Protein AF-A0A2V9DJB1-F1 (afdb_monomer)

Foldseek 3Di:
DDDDDDDDDDDDDDDDDDDDDDDDDDDDPPPPCDPVNVVVVVVVVVVPDDPPDDDDDPVNPPPPPDDDPDDPPDDDDDDDDDDDDDDDDDDDDPPDPVVVVVLVVLVVVLVVLVVVLVVLVVVLVVLVVVLVVLVVVLVVLVCVLVVDPCSVVCPVSVVVNVVSVVVNVVSVVVSVVSVVVSVVSVVVSVVSCCVSCVVVDDDCDLVNVLVVLLVVLVVLVVVLVVLVVVLVVLVVVCVVVVNPPDDPDDDDDVSVVSNVVSVVSNVVSVVVNVVSLVVCVVVVHDSVSND

Nearest PDB structures (foldseek):
  8sbj-assembly1_B  TM=3.762E-01  e=6.292E+00  Homo sapiens

Structure (mmCIF, N/CA/C/O backbone):
data_AF-A0A2V9DJB1-F1
#
_entry.id   AF-A0A2V9DJB1-F1
#
loop_
_atom_site.group_PDB
_atom_site.id
_atom_site.type_symbol
_atom_site.label_atom_id
_atom_site.label_alt_id
_atom_site.label_comp_id
_atom_site.label_asym_id
_atom_site.label_entity_id
_atom_site.label_seq_id
_atom_site.pdbx_PDB_ins_code
_atom_site.Cartn_x
_atom_site.Cartn_y
_atom_site.Cartn_z
_atom_site.occupancy
_atom_site.B_iso_or_equiv
_atom_site.auth_seq_id
_atom_site.auth_comp_id
_atom_site.auth_asym_id
_atom_site.auth_atom_id
_atom_site.pdbx_PDB_model_num
ATOM 1 N N . MET A 1 1 ? 5.555 -16.931 -72.639 1.00 34.75 1 MET A N 1
ATOM 2 C CA . MET A 1 1 ? 6.777 -16.626 -73.412 1.00 34.75 1 MET A CA 1
ATOM 3 C C . MET A 1 1 ? 6.913 -15.112 -73.521 1.00 34.75 1 MET A C 1
ATOM 5 O O . MET A 1 1 ? 5.973 -14.470 -73.953 1.00 34.75 1 MET A O 1
ATOM 9 N N . LYS A 1 2 ? 8.045 -14.599 -73.022 1.00 37.50 2 LYS A N 1
ATOM 10 C CA . LYS A 1 2 ? 8.705 -13.291 -73.211 1.00 37.50 2 LYS A CA 1
ATOM 11 C C . LYS A 1 2 ? 7.910 -12.132 -73.844 1.00 37.50 2 LYS A C 1
ATOM 13 O O . LYS A 1 2 ? 7.668 -12.132 -75.045 1.00 37.50 2 LYS A O 1
ATOM 18 N N . THR A 1 3 ? 7.751 -11.050 -73.083 1.00 42.75 3 THR A N 1
ATOM 19 C CA . THR A 1 3 ? 7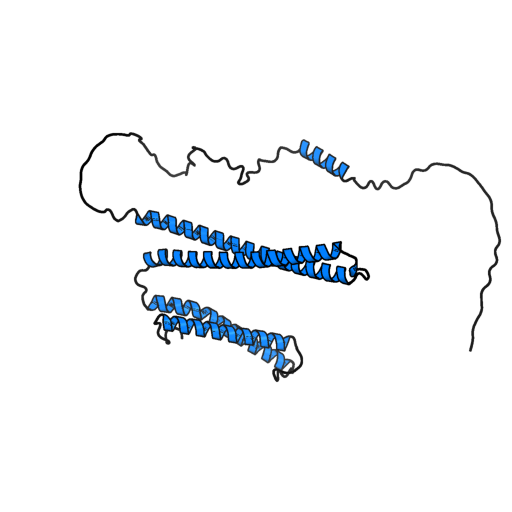.659 -9.685 -73.627 1.00 42.75 3 THR A CA 1
ATOM 20 C C . THR A 1 3 ? 8.662 -8.787 -72.911 1.00 42.75 3 THR A C 1
ATOM 22 O O . THR A 1 3 ? 8.513 -8.487 -71.732 1.00 42.75 3 THR A O 1
ATOM 25 N N . VAL A 1 4 ? 9.693 -8.380 -73.649 1.00 47.22 4 VAL A N 1
ATOM 26 C CA . VAL A 1 4 ? 10.612 -7.284 -73.325 1.00 47.22 4 VAL A CA 1
ATOM 27 C C . VAL A 1 4 ? 10.441 -6.261 -74.437 1.00 47.22 4 VAL A C 1
ATOM 29 O O . VAL A 1 4 ? 10.604 -6.633 -75.599 1.00 47.22 4 VAL A O 1
ATOM 32 N N . ARG A 1 5 ? 10.165 -4.995 -74.108 1.00 52.25 5 ARG A N 1
ATOM 33 C CA . ARG A 1 5 ? 10.516 -3.855 -74.967 1.00 52.25 5 ARG A CA 1
ATOM 34 C C . ARG A 1 5 ? 10.965 -2.671 -74.110 1.00 52.25 5 ARG A C 1
ATOM 36 O O . ARG A 1 5 ? 10.196 -2.132 -73.323 1.00 52.25 5 ARG A O 1
ATOM 43 N N . LEU A 1 6 ? 12.249 -2.356 -74.285 1.00 47.94 6 LEU A N 1
ATOM 44 C CA . LEU A 1 6 ? 12.969 -1.148 -73.887 1.00 47.94 6 LEU A CA 1
ATOM 45 C C . LEU A 1 6 ? 12.328 0.114 -74.489 1.00 47.94 6 LEU A C 1
ATOM 47 O O . LEU A 1 6 ? 11.795 0.066 -75.597 1.00 47.94 6 LEU A O 1
ATOM 51 N N . GLY A 1 7 ? 12.470 1.240 -73.788 1.00 42.72 7 GLY A N 1
ATOM 52 C CA . GLY A 1 7 ? 12.164 2.580 -74.295 1.00 42.72 7 GLY A CA 1
ATOM 53 C C . GLY A 1 7 ? 13.317 3.244 -75.059 1.00 42.72 7 GLY A C 1
ATOM 54 O O . GLY A 1 7 ? 14.444 2.752 -75.039 1.00 42.72 7 GLY A O 1
ATOM 55 N N . LEU A 1 8 ? 13.023 4.391 -75.688 1.00 42.84 8 LEU A N 1
ATOM 56 C CA . LEU A 1 8 ? 13.982 5.463 -75.989 1.00 42.84 8 LEU A CA 1
ATOM 57 C C . LEU A 1 8 ? 13.263 6.784 -76.342 1.00 42.84 8 LEU A C 1
ATOM 59 O O . LEU A 1 8 ? 12.146 6.790 -76.850 1.00 42.84 8 LEU A O 1
ATOM 63 N N . ILE A 1 9 ? 13.947 7.875 -76.001 1.00 46.41 9 ILE A N 1
ATOM 64 C CA . ILE A 1 9 ? 13.588 9.299 -75.884 1.00 46.41 9 ILE A CA 1
ATOM 65 C C . ILE A 1 9 ? 13.901 10.095 -77.175 1.00 46.41 9 ILE A C 1
ATOM 67 O O . ILE A 1 9 ? 14.896 9.796 -77.828 1.00 46.41 9 ILE A O 1
ATOM 71 N N . ALA A 1 10 ? 13.142 11.168 -77.462 1.00 44.06 10 ALA A N 1
ATOM 72 C CA . ALA A 1 10 ? 13.540 12.385 -78.220 1.00 44.06 10 ALA A CA 1
ATOM 73 C C . ALA A 1 10 ? 12.482 13.486 -77.929 1.00 44.06 10 ALA A C 1
ATOM 75 O O . ALA A 1 10 ? 11.300 13.203 -78.085 1.00 44.06 10 ALA A O 1
ATOM 76 N N . LEU A 1 11 ? 12.709 14.657 -77.307 1.00 46.69 11 LEU A N 1
ATOM 77 C CA . LEU A 1 11 ? 13.627 15.811 -77.461 1.00 46.69 11 LEU A CA 1
ATOM 78 C C . LEU A 1 11 ? 13.375 16.714 -78.695 1.00 46.69 11 LEU A C 1
ATOM 80 O O . LEU A 1 11 ? 13.868 16.414 -79.775 1.00 46.69 11 LEU A O 1
ATOM 84 N N . ALA A 1 12 ? 12.702 17.859 -78.481 1.00 40.19 12 ALA A N 1
ATOM 85 C CA . ALA A 1 12 ? 12.888 19.165 -79.158 1.00 40.19 12 ALA A CA 1
ATOM 86 C C . ALA A 1 12 ? 12.050 20.237 -78.403 1.00 40.19 12 ALA A C 1
ATOM 88 O O . ALA A 1 12 ? 10.844 20.070 -78.269 1.00 40.19 12 ALA A O 1
ATOM 89 N N . CYS A 1 13 ? 12.631 21.175 -77.640 1.00 34.72 13 CYS A N 1
ATOM 90 C CA . CYS A 1 13 ? 13.233 22.474 -78.016 1.00 34.72 13 CYS A CA 1
ATOM 91 C C . CYS A 1 13 ? 12.255 23.533 -78.570 1.00 34.72 13 CYS A C 1
ATOM 93 O O . CYS A 1 13 ? 11.775 23.414 -79.691 1.00 34.72 13 CYS A O 1
ATOM 95 N N . GLY A 1 14 ? 12.067 24.621 -77.807 1.00 34.44 14 GLY A N 1
ATOM 96 C CA . GLY A 1 14 ? 11.392 25.860 -78.217 1.00 34.44 14 GLY A CA 1
ATOM 97 C C . GLY A 1 14 ? 11.441 26.929 -77.115 1.00 34.44 14 GLY A C 1
ATOM 98 O O . GLY A 1 14 ? 10.551 26.987 -76.277 1.00 34.44 14 GLY A O 1
ATOM 99 N N . LEU A 1 15 ? 12.522 27.714 -77.084 1.00 42.47 15 LEU A N 1
ATOM 100 C CA . LEU A 1 15 ? 12.917 28.691 -76.056 1.00 42.47 15 LEU A CA 1
ATOM 101 C C . LEU A 1 15 ? 12.549 30.144 -76.471 1.00 42.47 15 LEU A C 1
ATOM 103 O O . LEU A 1 15 ? 12.536 30.418 -77.667 1.00 42.47 15 LEU A O 1
ATOM 107 N N . THR A 1 16 ? 12.428 31.062 -75.489 1.00 41.53 16 THR A N 1
ATOM 108 C CA . THR A 1 16 ? 12.578 32.555 -75.507 1.00 41.53 16 THR A CA 1
ATOM 109 C C . THR A 1 16 ? 11.307 33.428 -75.408 1.00 41.53 16 THR A C 1
ATOM 111 O O . THR A 1 16 ? 10.310 33.127 -76.044 1.00 41.53 16 THR A O 1
ATOM 114 N N . ALA A 1 17 ? 11.257 34.564 -74.689 1.00 45.69 17 ALA A N 1
ATOM 115 C CA . ALA A 1 17 ? 12.102 35.161 -73.642 1.00 45.69 17 ALA A CA 1
ATOM 116 C C . ALA A 1 17 ? 11.448 36.474 -73.110 1.00 45.69 17 ALA A C 1
ATOM 118 O O . ALA A 1 17 ? 10.877 37.224 -73.891 1.00 45.69 17 ALA A O 1
ATOM 119 N N . ILE A 1 18 ? 11.646 36.746 -71.807 1.00 44.34 18 ILE A N 1
ATOM 120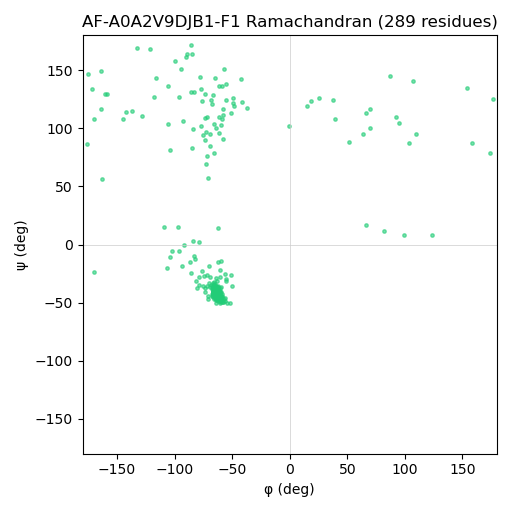 C CA . ILE A 1 18 ? 11.823 38.055 -71.120 1.00 44.34 18 ILE A CA 1
ATOM 121 C C . ILE A 1 18 ? 10.635 39.043 -71.002 1.00 44.34 18 ILE A C 1
ATOM 123 O O . ILE A 1 18 ? 10.227 39.664 -71.972 1.00 44.34 18 ILE A O 1
ATOM 127 N N . CYS A 1 19 ? 10.225 39.305 -69.750 1.00 38.53 19 CYS A N 1
ATOM 128 C CA . CYS A 1 19 ? 10.273 40.633 -69.106 1.00 38.53 19 CYS A CA 1
ATOM 129 C C . CYS A 1 19 ? 10.246 40.467 -67.573 1.00 38.53 19 CYS A C 1
ATOM 131 O O . CYS A 1 19 ? 9.434 39.721 -67.030 1.00 38.53 19 CYS A O 1
ATOM 133 N N . ALA A 1 20 ? 11.196 41.123 -66.910 1.00 38.69 20 ALA A N 1
ATOM 134 C CA . ALA A 1 20 ? 11.443 41.099 -65.476 1.00 38.69 20 ALA A CA 1
ATOM 135 C C . ALA A 1 20 ? 10.567 42.105 -64.706 1.00 38.69 20 ALA A C 1
ATOM 137 O O . ALA A 1 20 ? 10.034 43.050 -65.280 1.00 38.69 20 ALA A O 1
ATOM 138 N N . ASP A 1 21 ? 10.517 41.889 -63.391 1.00 38.22 21 ASP A N 1
ATOM 139 C CA . ASP A 1 21 ? 10.202 42.852 -62.333 1.00 38.22 21 ASP A CA 1
ATOM 140 C C . ASP A 1 21 ? 8.806 43.488 -62.299 1.00 38.22 21 ASP A C 1
ATOM 142 O O . ASP A 1 21 ? 8.555 44.578 -62.799 1.00 38.22 21 ASP A O 1
ATOM 146 N N . THR A 1 22 ? 7.928 42.878 -61.500 1.00 43.50 22 THR A N 1
ATOM 147 C CA . THR A 1 22 ? 7.134 43.633 -60.519 1.00 43.50 22 THR A CA 1
ATOM 148 C C . THR A 1 22 ? 6.925 42.799 -59.254 1.00 43.50 22 THR A C 1
ATOM 150 O O . THR A 1 22 ? 6.179 41.829 -59.219 1.00 43.50 22 THR A O 1
ATOM 153 N N . ALA A 1 23 ? 7.621 43.220 -58.199 1.00 37.09 23 ALA A N 1
ATOM 154 C CA . ALA A 1 23 ? 7.104 43.321 -56.838 1.00 37.09 23 ALA A CA 1
ATOM 155 C C . ALA A 1 23 ? 6.400 42.086 -56.233 1.00 37.09 23 ALA A C 1
ATOM 157 O O . ALA A 1 23 ? 5.180 41.978 -56.154 1.00 37.09 23 ALA A O 1
ATOM 158 N N . ARG A 1 24 ? 7.223 41.231 -55.619 1.00 42.91 24 ARG A N 1
ATOM 159 C CA . ARG A 1 24 ? 7.179 40.944 -54.172 1.00 42.91 24 ARG A CA 1
ATOM 160 C C . ARG A 1 24 ? 6.099 41.736 -53.405 1.00 42.91 24 ARG A C 1
ATOM 162 O O . ARG A 1 24 ? 6.345 42.887 -53.068 1.00 42.91 24 ARG A O 1
ATOM 169 N N . ALA A 1 25 ? 4.969 41.106 -53.076 1.00 39.06 25 ALA A N 1
ATOM 170 C CA . ALA A 1 25 ? 4.169 41.355 -51.862 1.00 39.06 25 ALA A CA 1
ATOM 171 C C . ALA A 1 25 ? 2.864 40.542 -51.899 1.00 39.06 25 ALA A C 1
ATOM 173 O O . ALA A 1 25 ? 1.799 41.072 -52.193 1.00 39.06 25 ALA A O 1
ATOM 174 N N . LYS A 1 26 ? 2.940 39.247 -51.592 1.00 35.06 26 LYS A N 1
ATOM 175 C CA . LYS A 1 26 ? 1.813 38.471 -51.042 1.00 35.06 26 LYS A CA 1
ATOM 176 C C . LYS A 1 26 ? 2.361 37.182 -50.433 1.00 35.06 26 LYS A C 1
ATOM 178 O O . LYS A 1 26 ? 2.025 36.078 -50.831 1.00 35.06 26 LYS A O 1
ATOM 183 N N . GLN A 1 27 ? 3.294 37.368 -49.503 1.00 39.03 27 GLN A N 1
ATOM 184 C CA . GLN A 1 27 ? 3.647 36.333 -48.547 1.00 39.03 27 GLN A CA 1
ATOM 185 C C . GLN A 1 27 ? 2.660 36.462 -47.390 1.00 39.03 27 GLN A C 1
ATOM 187 O O . GLN A 1 27 ? 2.362 37.569 -46.934 1.00 39.03 27 GLN A O 1
ATOM 192 N N . GLU A 1 28 ? 2.089 35.327 -47.027 1.00 41.97 28 GLU A N 1
ATOM 193 C CA . GLU A 1 28 ? 0.989 35.155 -46.098 1.00 41.97 28 GLU A CA 1
ATOM 194 C C . GLU A 1 28 ? 1.215 35.908 -44.782 1.00 41.97 28 GLU A C 1
ATOM 196 O O . GLU A 1 28 ? 2.174 35.677 -44.049 1.00 41.97 28 GLU A O 1
ATOM 201 N N . GLN A 1 29 ? 0.280 36.802 -44.456 1.00 40.03 29 GLN A N 1
ATOM 202 C CA . GLN A 1 29 ? 0.052 37.255 -43.090 1.00 40.03 29 GLN A CA 1
ATOM 203 C C . GLN A 1 29 ? -0.598 36.110 -42.301 1.00 40.03 29 GLN A C 1
ATOM 205 O O . GLN A 1 29 ? -1.791 36.126 -42.018 1.00 40.03 29 GLN A O 1
ATOM 210 N N . GLN A 1 30 ? 0.195 35.112 -41.928 1.00 42.91 30 GLN A N 1
ATOM 211 C CA . GLN A 1 30 ? -0.020 34.385 -40.683 1.00 42.91 30 GLN A CA 1
ATOM 212 C C . GLN A 1 30 ? 1.038 34.896 -39.714 1.00 42.91 30 GLN A C 1
ATOM 214 O O . GLN A 1 30 ? 2.115 34.335 -39.554 1.00 42.91 30 GLN A O 1
ATOM 219 N N . GLN A 1 31 ? 0.731 36.049 -39.114 1.00 47.28 31 GLN A N 1
ATOM 220 C CA . GLN A 1 31 ? 1.387 36.475 -37.887 1.00 47.28 31 GLN A CA 1
ATOM 221 C C . GLN A 1 31 ? 1.075 35.417 -36.831 1.00 47.28 31 GLN A C 1
ATOM 223 O O . GLN A 1 31 ? 0.020 35.450 -36.195 1.00 47.28 31 GLN A O 1
ATOM 228 N N . GLU A 1 32 ? 1.993 34.470 -36.658 1.00 50.84 32 GLU A N 1
ATOM 229 C CA . GLU A 1 32 ? 2.136 33.764 -35.397 1.00 50.84 32 GLU A CA 1
ATOM 230 C C . GLU A 1 32 ? 2.224 34.833 -34.313 1.00 50.84 32 GLU A C 1
ATOM 232 O O . GLU A 1 32 ? 3.127 35.674 -34.301 1.00 50.84 32 GLU A O 1
ATOM 237 N N . VAL A 1 33 ? 1.206 34.878 -33.460 1.00 58.97 33 VAL A N 1
ATOM 238 C CA . VAL A 1 33 ? 1.143 35.829 -32.360 1.00 58.97 33 VAL A CA 1
ATOM 239 C C . VAL A 1 33 ? 2.309 35.486 -31.440 1.00 58.97 33 VAL A C 1
ATOM 241 O O . VAL A 1 33 ? 2.258 34.507 -30.699 1.00 58.97 33 VAL A O 1
ATOM 244 N N . SER A 1 34 ? 3.390 36.258 -31.550 1.00 73.44 34 SER A N 1
ATOM 245 C CA . SER A 1 34 ? 4.617 36.020 -30.803 1.00 73.44 34 SER A CA 1
ATOM 246 C C . SER A 1 34 ? 4.301 35.968 -29.313 1.00 73.44 34 SER A C 1
ATOM 248 O O . SER A 1 34 ? 3.533 36.781 -28.792 1.00 73.44 34 SER A O 1
ATOM 250 N N . VAL A 1 35 ? 4.915 35.025 -28.599 1.00 73.69 35 VAL A N 1
ATOM 251 C CA . VAL A 1 35 ? 4.759 34.875 -27.143 1.00 73.69 35 VAL A CA 1
ATOM 252 C C . VAL A 1 35 ? 5.099 36.189 -26.425 1.00 73.69 35 VAL A C 1
ATOM 254 O O . VAL A 1 35 ? 4.502 36.520 -25.402 1.00 73.69 35 VAL A O 1
ATOM 257 N N . ALA A 1 36 ? 5.999 36.988 -27.007 1.00 71.81 36 ALA A N 1
ATOM 258 C CA . ALA A 1 36 ? 6.330 38.326 -26.531 1.00 71.81 36 ALA A CA 1
ATOM 259 C C . ALA A 1 36 ? 5.155 39.316 -26.658 1.00 71.81 36 ALA A C 1
ATOM 261 O O . ALA A 1 36 ? 4.920 40.112 -25.744 1.00 71.81 36 ALA A O 1
ATOM 262 N N . ASP A 1 37 ? 4.384 39.240 -27.743 1.00 74.31 37 ASP A N 1
ATOM 263 C CA . ASP A 1 37 ? 3.205 40.079 -27.971 1.00 74.31 37 ASP A CA 1
ATOM 264 C C . ASP A 1 37 ? 2.016 39.628 -27.113 1.00 74.31 37 ASP A C 1
ATOM 266 O O . ASP A 1 37 ? 1.301 40.467 -26.557 1.00 74.31 37 ASP A O 1
ATOM 270 N N . LEU A 1 38 ? 1.851 38.318 -26.894 1.00 71.44 38 LEU A N 1
ATOM 271 C CA . LEU A 1 38 ? 0.899 37.785 -25.912 1.00 71.44 38 LEU A CA 1
ATOM 272 C C . LEU A 1 38 ? 1.262 38.213 -24.485 1.00 71.44 38 LEU 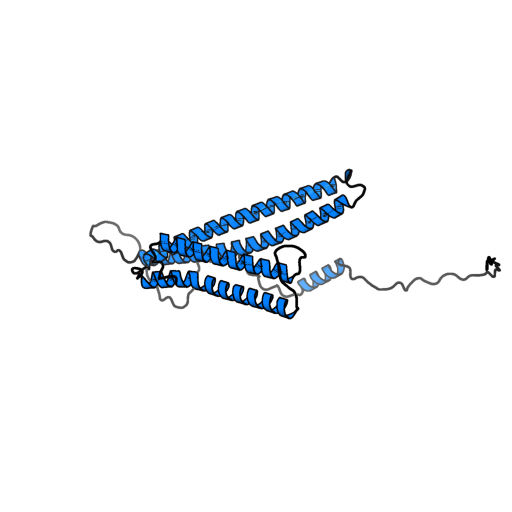A C 1
ATOM 274 O O . LEU A 1 38 ? 0.388 38.654 -23.739 1.00 71.44 38 LEU A O 1
ATOM 278 N N . ALA A 1 39 ? 2.545 38.165 -24.113 1.00 77.62 39 ALA A N 1
ATOM 279 C CA . ALA A 1 39 ? 3.014 38.595 -22.799 1.00 77.62 39 ALA A CA 1
ATOM 280 C C . ALA A 1 39 ? 2.824 40.103 -22.572 1.00 77.62 39 ALA A C 1
ATOM 282 O O . ALA A 1 39 ? 2.464 40.515 -21.466 1.00 77.62 39 ALA A O 1
ATOM 283 N N . ARG A 1 40 ? 3.020 40.936 -23.605 1.00 76.38 40 ARG A N 1
ATOM 284 C CA . ARG A 1 40 ? 2.728 42.378 -23.534 1.00 76.38 40 ARG A CA 1
ATOM 285 C C . ARG A 1 40 ? 1.238 42.646 -23.344 1.00 76.38 40 ARG A C 1
ATOM 287 O O . ARG A 1 40 ? 0.890 43.372 -22.415 1.00 76.38 40 ARG A O 1
ATOM 294 N N . ARG A 1 41 ? 0.364 41.983 -24.107 1.00 76.44 41 ARG A N 1
ATOM 295 C CA . ARG A 1 41 ? -1.097 42.108 -23.944 1.00 76.44 41 ARG A CA 1
ATOM 296 C C . ARG A 1 41 ? -1.576 41.637 -22.568 1.00 76.44 41 ARG A C 1
ATOM 298 O O . ARG A 1 41 ? -2.420 42.286 -21.961 1.00 76.44 41 ARG A O 1
ATOM 305 N N . LEU A 1 42 ? -0.985 40.572 -22.021 1.00 75.62 42 LEU A N 1
ATOM 306 C CA . LEU A 1 42 ? -1.267 40.103 -20.657 1.00 75.62 42 LEU A CA 1
ATOM 307 C C . LEU A 1 42 ? -0.848 41.119 -19.586 1.00 75.62 42 LEU A C 1
ATOM 309 O O . LEU A 1 42 ? -1.520 41.255 -18.565 1.00 75.62 42 LEU A O 1
ATOM 313 N N . ARG A 1 43 ? 0.254 41.847 -19.802 1.00 70.25 43 ARG A N 1
ATOM 314 C CA . ARG A 1 43 ? 0.699 42.914 -18.891 1.00 70.25 43 ARG A CA 1
ATOM 315 C C . ARG A 1 43 ? -0.180 44.156 -18.992 1.00 70.25 43 ARG A C 1
ATOM 317 O O . ARG A 1 43 ? -0.467 44.758 -17.964 1.00 70.25 43 ARG A O 1
ATOM 324 N N . GLU A 1 44 ? -0.638 44.512 -20.188 1.00 77.56 44 GLU A N 1
ATOM 325 C CA . GLU A 1 44 ? -1.572 45.625 -20.391 1.00 77.56 44 GLU A CA 1
ATOM 326 C C . GLU A 1 44 ? -2.947 45.333 -19.775 1.00 77.56 44 GLU A C 1
ATOM 328 O O . GLU A 1 44 ? -3.487 46.186 -19.076 1.00 77.56 44 GLU A O 1
ATOM 333 N N . GLN A 1 45 ? -3.459 44.104 -19.907 1.00 67.88 45 GLN A N 1
ATOM 334 C CA . GLN A 1 45 ? -4.703 43.679 -19.249 1.00 67.88 45 GLN A CA 1
ATOM 335 C C . GLN A 1 45 ? -4.586 43.630 -17.717 1.00 67.88 45 GLN A C 1
ATOM 337 O O . GLN A 1 45 ? -5.532 43.979 -17.020 1.00 67.88 45 GLN A O 1
ATOM 342 N N . LYS A 1 46 ? -3.420 43.265 -17.164 1.00 65.81 46 LYS A N 1
ATOM 343 C CA . LYS A 1 46 ? -3.173 43.335 -15.710 1.00 65.81 46 LYS A CA 1
ATOM 344 C C . LYS A 1 46 ? -3.056 44.767 -15.180 1.00 65.81 46 LYS A C 1
ATOM 346 O O . LYS A 1 46 ? -3.192 44.965 -13.980 1.00 65.81 46 LYS A O 1
ATOM 351 N N . LYS A 1 47 ? -2.800 45.751 -16.050 1.00 69.75 47 LYS A N 1
ATOM 352 C CA . LYS A 1 47 ? -2.670 47.168 -15.679 1.00 69.75 47 LYS A CA 1
ATOM 353 C C . LYS A 1 47 ? -4.018 47.895 -15.638 1.00 69.75 47 LYS A C 1
ATOM 355 O O . LYS A 1 47 ? -4.135 48.896 -14.941 1.00 69.75 47 LYS A O 1
ATOM 360 N N . SER A 1 48 ? -5.017 47.398 -16.370 1.00 63.91 48 SER A N 1
ATOM 361 C CA . SER A 1 48 ? -6.396 47.906 -16.368 1.00 63.91 48 SER A CA 1
ATOM 362 C C . SER A 1 48 ? -7.372 47.052 -15.549 1.00 63.91 48 SER A C 1
ATOM 364 O O . SER A 1 48 ? -8.527 47.441 -15.381 1.00 63.91 48 SER A O 1
ATOM 366 N N . ALA A 1 49 ? -6.930 45.907 -15.021 1.00 58.09 49 ALA A N 1
ATOM 367 C CA . ALA A 1 49 ? -7.724 45.084 -14.118 1.00 58.09 49 ALA A CA 1
ATOM 368 C C . ALA A 1 49 ? -7.741 45.691 -12.699 1.00 58.09 49 ALA A C 1
ATOM 370 O O . ALA A 1 49 ? -6.678 46.051 -12.189 1.00 58.09 49 ALA A O 1
ATOM 371 N N . PRO A 1 50 ? -8.912 45.788 -12.038 1.00 60.72 50 PRO A N 1
ATOM 372 C CA . PRO A 1 50 ? -8.978 46.200 -10.640 1.00 60.72 50 PRO A CA 1
ATOM 373 C C . PRO A 1 50 ? -8.152 45.234 -9.784 1.00 60.72 50 PRO A C 1
ATOM 375 O O . PRO A 1 50 ? -8.199 44.020 -9.998 1.00 60.72 50 PRO A O 1
ATOM 378 N N . GLU A 1 51 ? -7.373 45.783 -8.849 1.00 63.16 51 GLU A N 1
ATOM 379 C CA . GLU A 1 51 ? -6.422 45.025 -8.035 1.00 63.16 51 GLU A CA 1
ATOM 380 C C . GLU A 1 51 ? -7.095 43.793 -7.421 1.00 63.16 51 GLU A C 1
ATOM 382 O O . GLU A 1 51 ? -8.158 43.884 -6.797 1.00 63.16 51 GLU A O 1
ATOM 387 N N . ALA A 1 52 ? -6.497 42.620 -7.649 1.00 63.41 52 ALA A N 1
ATOM 388 C CA . ALA A 1 52 ? -7.045 41.362 -7.170 1.00 63.41 52 ALA A CA 1
ATOM 389 C C . ALA A 1 52 ? -7.256 41.447 -5.652 1.00 63.41 52 ALA A C 1
ATOM 391 O O . ALA A 1 52 ? -6.325 41.758 -4.905 1.00 63.41 52 ALA A O 1
ATOM 392 N N . LYS A 1 53 ? -8.496 41.180 -5.209 1.00 63.34 53 LYS A N 1
ATOM 393 C CA . LYS A 1 53 ? -8.875 41.066 -3.792 1.00 63.34 53 LYS A CA 1
ATOM 394 C C . LYS A 1 53 ? -7.781 40.291 -3.056 1.00 63.34 53 LYS A C 1
ATOM 396 O O . LYS A 1 53 ? -7.471 39.173 -3.462 1.00 63.34 53 LYS A O 1
ATOM 401 N N . ARG A 1 54 ? -7.197 40.910 -2.018 1.00 68.25 54 ARG A N 1
ATOM 402 C CA . ARG A 1 54 ? -6.098 40.358 -1.207 1.00 68.25 54 ARG A CA 1
ATOM 403 C C . ARG A 1 54 ? -6.273 38.851 -1.011 1.00 68.25 54 ARG A C 1
ATOM 405 O O . ARG A 1 54 ? -7.254 38.415 -0.413 1.00 68.25 54 ARG A O 1
ATOM 412 N N . VAL A 1 55 ? -5.316 38.077 -1.517 1.00 71.12 55 VAL A N 1
ATOM 413 C CA . VAL A 1 55 ? -5.283 36.629 -1.319 1.00 71.12 55 VAL A CA 1
ATOM 414 C C . VAL A 1 55 ? -4.780 36.382 0.098 1.00 71.12 55 VAL A C 1
ATOM 416 O O . VAL A 1 55 ? -3.591 36.521 0.379 1.00 71.12 55 VAL A O 1
ATOM 419 N N . TRP A 1 56 ? -5.698 36.067 1.008 1.00 66.12 56 TRP A N 1
ATOM 420 C CA . TRP A 1 56 ? -5.345 35.614 2.349 1.00 66.12 56 TRP A CA 1
ATOM 421 C C . TRP A 1 56 ? -4.801 34.185 2.263 1.00 66.12 56 TRP A C 1
ATOM 423 O O . TRP A 1 56 ? -5.561 33.224 2.188 1.00 66.12 56 TRP A O 1
ATOM 433 N N . THR A 1 57 ? -3.477 34.052 2.228 1.00 75.69 57 THR A N 1
ATOM 434 C CA . THR A 1 57 ? -2.776 32.779 2.444 1.00 75.69 57 THR A CA 1
ATOM 435 C C . THR A 1 57 ? -2.467 32.593 3.931 1.00 75.69 57 THR A C 1
ATOM 437 O O . THR A 1 57 ? -2.521 33.556 4.697 1.00 75.69 57 THR A O 1
ATOM 440 N N . ASN A 1 58 ? -2.130 31.367 4.348 1.00 65.25 58 ASN A N 1
ATOM 441 C CA . ASN A 1 58 ? -1.813 31.031 5.745 1.00 65.25 58 ASN A CA 1
ATOM 442 C C . ASN A 1 58 ? -0.669 31.893 6.330 1.00 65.25 58 ASN A C 1
ATOM 444 O O . ASN A 1 58 ? -0.631 32.152 7.527 1.00 65.25 58 ASN A O 1
ATOM 448 N N . ASP A 1 59 ? 0.205 32.415 5.467 1.00 68.06 59 ASP A N 1
ATOM 449 C CA . ASP A 1 59 ? 1.313 33.303 5.840 1.00 68.06 59 ASP A CA 1
ATOM 450 C C . ASP A 1 59 ? 0.928 34.793 5.908 1.00 68.06 59 ASP A C 1
ATOM 452 O O . ASP A 1 59 ? 1.660 35.600 6.473 1.00 68.06 59 ASP A O 1
ATOM 456 N N . ASN A 1 60 ? -0.225 35.177 5.346 1.00 63.00 60 ASN A N 1
ATOM 457 C CA . ASN A 1 60 ? -0.740 36.554 5.328 1.00 63.00 60 ASN A CA 1
ATOM 458 C C . ASN A 1 60 ? -1.957 36.743 6.250 1.00 63.00 60 ASN A C 1
ATOM 460 O O . ASN A 1 60 ? -2.686 37.737 6.144 1.00 63.00 60 ASN A O 1
ATOM 464 N N . LEU A 1 61 ? -2.201 35.788 7.148 1.00 65.50 61 LEU A N 1
ATOM 465 C CA . LEU A 1 61 ? -3.161 35.949 8.230 1.00 65.50 61 LEU A CA 1
ATOM 466 C C . LEU A 1 61 ? -2.606 36.996 9.206 1.00 65.50 61 LEU A C 1
ATOM 468 O O . LEU A 1 61 ? -1.491 36.823 9.703 1.00 65.50 61 LEU A O 1
ATOM 472 N N . PRO A 1 62 ? -3.343 38.078 9.517 1.00 63.53 62 PRO A N 1
ATOM 473 C CA . PRO A 1 62 ? -2.942 38.947 10.607 1.00 63.53 62 PRO A CA 1
ATOM 474 C C . PRO A 1 62 ? -2.951 38.105 11.884 1.00 63.53 62 PRO A C 1
ATOM 476 O O . PRO A 1 62 ? -4.010 37.695 12.360 1.00 63.53 62 PRO A O 1
ATOM 479 N N . GLN A 1 63 ? -1.769 37.821 12.433 1.00 59.53 63 GLN A N 1
ATOM 480 C CA . GLN A 1 63 ? -1.665 37.339 13.800 1.00 59.53 63 GLN A CA 1
ATOM 481 C C . GLN A 1 63 ? -2.289 38.431 14.667 1.00 59.53 63 GLN A C 1
ATOM 483 O O . GLN A 1 63 ? -1.745 39.530 14.777 1.00 59.53 63 GLN A O 1
ATOM 488 N N . LEU A 1 64 ? -3.481 38.165 15.208 1.00 55.62 64 LEU A N 1
ATOM 489 C CA . LEU A 1 64 ? -4.157 39.037 16.162 1.00 55.62 64 LEU A CA 1
ATOM 490 C C . LEU A 1 64 ? -3.313 39.070 17.444 1.00 55.62 64 LEU A C 1
ATOM 492 O O . LEU A 1 64 ? -3.599 38.393 18.428 1.00 55.62 64 LEU A O 1
ATOM 496 N N . ALA A 1 65 ? -2.240 39.856 17.427 1.00 52.62 65 ALA A N 1
ATOM 497 C CA . ALA A 1 65 ? -1.522 40.260 18.617 1.00 52.62 65 ALA A CA 1
ATOM 498 C C . ALA A 1 65 ? -2.440 41.216 19.395 1.00 52.62 65 ALA A C 1
ATOM 500 O O . ALA A 1 65 ? -2.398 42.430 19.224 1.00 52.62 65 ALA A O 1
ATOM 501 N N . GLY A 1 66 ? -3.332 40.645 20.206 1.00 55.88 66 GLY A N 1
ATOM 502 C CA . GLY A 1 66 ? -4.003 41.365 21.290 1.00 55.88 66 GLY A CA 1
ATOM 503 C C . GLY A 1 66 ? -5.423 41.889 21.051 1.00 55.88 66 GLY A C 1
ATOM 504 O O . GLY A 1 66 ? -5.932 42.575 21.932 1.00 55.88 66 GLY A O 1
ATOM 505 N N . ALA A 1 67 ? -6.109 41.562 19.950 1.00 49.06 67 ALA A N 1
ATOM 506 C CA . ALA A 1 67 ? -7.544 41.857 19.829 1.00 49.06 67 ALA A CA 1
ATOM 507 C C . ALA A 1 67 ? -8.384 40.618 20.206 1.00 49.06 67 ALA A C 1
ATOM 509 O O . ALA A 1 67 ? -8.154 39.545 19.644 1.00 49.06 67 ALA A O 1
ATOM 510 N N . PRO A 1 68 ? -9.353 40.713 21.138 1.00 51.31 68 PRO A N 1
ATOM 511 C CA . PRO A 1 68 ? -10.214 39.586 21.465 1.00 51.31 68 PRO A CA 1
ATOM 512 C C . PRO A 1 68 ? -11.114 39.279 20.267 1.00 51.31 68 PRO A C 1
ATOM 514 O O . PRO A 1 68 ? -11.897 40.118 19.822 1.00 51.31 68 PRO A O 1
ATOM 517 N N . VAL A 1 69 ? -11.014 38.056 19.748 1.00 50.62 69 VAL A N 1
ATOM 518 C CA . VAL A 1 69 ? -12.025 37.497 18.849 1.00 50.62 69 VAL A CA 1
ATOM 519 C C . VAL A 1 69 ? -13.338 37.485 19.632 1.00 50.62 69 VAL A C 1
ATOM 521 O O . VAL A 1 69 ? -13.524 36.675 20.540 1.00 50.62 69 VAL A O 1
ATOM 524 N N . ASN A 1 70 ? -14.223 38.439 19.338 1.00 47.03 70 ASN A N 1
ATOM 525 C CA . ASN A 1 70 ? -15.525 38.543 19.982 1.00 47.03 70 ASN A CA 1
ATOM 526 C C . ASN A 1 70 ? -16.402 37.367 19.539 1.00 47.03 70 ASN A C 1
ATOM 528 O O . ASN A 1 70 ? -17.055 37.404 18.499 1.00 47.03 70 ASN A O 1
ATOM 532 N N . VAL A 1 71 ? -16.408 36.313 20.353 1.00 57.91 71 VAL A N 1
ATOM 533 C CA . VAL A 1 71 ? -17.419 35.259 20.311 1.00 57.91 71 VAL A CA 1
ATOM 534 C C . VAL A 1 71 ? -18.707 35.862 20.865 1.00 57.91 71 VAL A C 1
ATOM 536 O O . VAL A 1 71 ? -18.796 36.175 22.055 1.00 57.91 71 VAL A O 1
ATOM 539 N N . VAL A 1 72 ? -19.698 36.068 19.999 1.00 44.16 72 VAL A N 1
ATOM 540 C CA . VAL A 1 72 ? -21.030 36.522 20.411 1.00 44.16 72 VAL A CA 1
ATOM 541 C C . VAL A 1 72 ? -21.585 35.499 21.407 1.00 44.16 72 VAL A C 1
ATOM 543 O O . VAL A 1 72 ? -21.739 34.328 21.069 1.00 44.16 72 VAL A O 1
ATOM 546 N N . GLY A 1 73 ? -21.824 35.932 22.649 1.00 46.62 73 GLY A N 1
ATOM 547 C CA . GLY A 1 73 ? -22.351 35.086 23.727 1.00 46.62 73 GLY A CA 1
ATOM 548 C C . GLY A 1 73 ? -21.515 35.000 25.009 1.00 46.62 73 GLY A C 1
ATOM 549 O O . GLY A 1 73 ? -21.857 34.200 25.875 1.00 46.62 73 GLY A O 1
ATOM 550 N N . ARG A 1 74 ? -20.450 35.799 25.186 1.00 40.03 74 ARG A N 1
ATOM 551 C CA . ARG A 1 74 ? -19.731 35.867 26.473 1.00 40.03 74 ARG A CA 1
ATOM 552 C C . ARG A 1 74 ? -20.036 37.168 27.214 1.00 40.03 74 ARG A C 1
ATOM 554 O O . ARG A 1 74 ? -19.542 38.234 26.865 1.00 40.03 74 ARG A O 1
ATOM 561 N N . THR A 1 75 ? -20.876 37.062 28.238 1.00 37.09 75 THR A N 1
ATOM 562 C CA . THR A 1 75 ? -21.176 38.134 29.189 1.00 37.09 75 THR A CA 1
ATOM 563 C C . THR A 1 75 ? -19.949 38.476 30.037 1.00 37.09 75 THR A C 1
ATOM 565 O O . THR A 1 75 ? -19.328 37.586 30.611 1.00 37.09 75 THR A O 1
ATOM 568 N N . ALA A 1 76 ? -19.644 39.775 30.063 1.00 35.56 76 ALA A N 1
ATOM 569 C CA . ALA A 1 76 ? -18.915 40.581 31.046 1.00 35.56 76 ALA A CA 1
ATOM 570 C C . ALA A 1 76 ? -17.991 39.889 32.073 1.00 35.56 76 ALA A C 1
ATOM 572 O O . ALA A 1 76 ? -18.427 39.139 32.942 1.00 35.56 76 ALA A O 1
ATOM 573 N N . GLN A 1 77 ? -16.727 40.315 32.062 1.00 34.22 77 GLN A N 1
ATOM 574 C CA . GLN A 1 77 ? -15.797 40.235 33.187 1.00 34.22 77 GLN A CA 1
ATOM 575 C C . GLN A 1 77 ? -15.624 41.641 33.782 1.00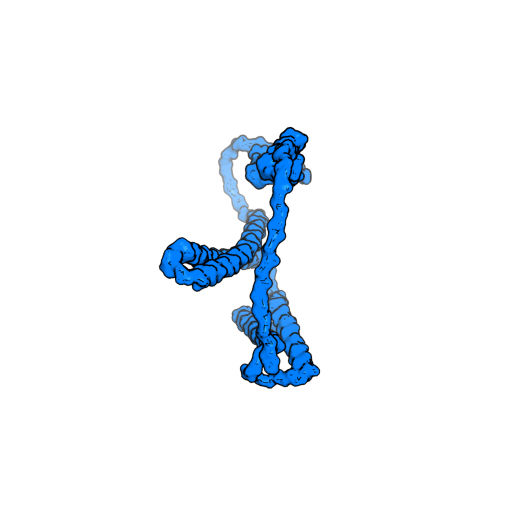 34.22 77 GLN A C 1
ATOM 577 O O . GLN A 1 77 ? -15.416 42.584 33.017 1.00 34.22 77 GLN A O 1
ATOM 582 N N . PRO A 1 78 ? -15.630 41.791 35.116 1.00 39.88 78 PRO A N 1
ATOM 583 C CA . PRO A 1 78 ? -14.940 42.900 35.756 1.00 39.88 78 PRO A CA 1
ATOM 584 C C . PRO A 1 78 ? -13.795 42.418 36.662 1.00 39.88 78 PRO A C 1
ATOM 586 O O . PRO A 1 78 ? -13.922 41.427 37.376 1.00 39.88 78 PRO A O 1
ATOM 589 N N . GLY A 1 79 ? -12.709 43.197 36.665 1.00 33.38 79 GLY A N 1
ATOM 590 C CA . GLY A 1 79 ? -11.854 43.385 37.842 1.00 33.38 79 GLY A CA 1
ATOM 591 C C . GLY A 1 79 ? -10.460 42.760 37.796 1.00 33.38 79 GLY A C 1
ATOM 592 O O . GLY A 1 79 ? -10.275 41.618 38.198 1.00 33.38 79 GLY A O 1
ATOM 593 N N . GLN A 1 80 ? -9.464 43.554 37.392 1.00 34.59 80 GLN A N 1
ATOM 594 C CA . GLN A 1 80 ? -8.074 43.410 37.839 1.00 34.59 80 GLN A CA 1
ATOM 595 C C . GLN A 1 80 ? -7.902 44.116 39.192 1.00 34.59 80 GLN A C 1
ATOM 597 O O . GLN A 1 80 ? -8.250 45.290 39.300 1.00 34.59 80 GLN A O 1
ATOM 602 N N . ALA A 1 81 ? -7.300 43.434 40.168 1.00 30.20 81 ALA A N 1
ATOM 603 C CA . ALA A 1 81 ? -6.457 44.032 41.204 1.00 30.20 81 ALA A CA 1
ATOM 604 C C . ALA A 1 81 ? -5.569 42.944 41.845 1.00 30.20 81 ALA A C 1
ATOM 606 O O . ALA A 1 81 ? -6.058 41.904 42.279 1.00 30.20 81 ALA A O 1
ATOM 607 N N . THR A 1 82 ? -4.270 43.211 41.915 1.00 30.34 82 THR A N 1
ATOM 608 C CA . THR A 1 82 ? -3.255 42.575 42.785 1.00 30.34 82 THR A CA 1
ATOM 609 C C . THR A 1 82 ? -2.642 43.708 43.634 1.00 30.34 82 THR A C 1
ATOM 611 O O . THR A 1 82 ? -2.820 44.864 43.234 1.00 30.34 82 THR A O 1
ATOM 614 N N . PRO A 1 83 ? -1.840 43.482 44.701 1.00 45.00 83 PRO A N 1
ATOM 615 C CA . PRO A 1 83 ? -1.499 42.251 45.436 1.00 45.00 83 PRO A CA 1
ATOM 616 C C . PRO A 1 83 ? -1.589 42.402 46.984 1.00 45.00 83 PRO A C 1
ATOM 618 O O . PRO A 1 83 ? -1.668 43.509 47.509 1.00 45.00 83 PRO A O 1
ATOM 621 N N . GLY A 1 84 ? -1.523 41.298 47.736 1.00 29.19 84 GLY A N 1
ATOM 622 C CA . GLY A 1 84 ? -1.423 41.323 49.203 1.00 29.19 84 GLY A CA 1
ATOM 623 C C . GLY A 1 84 ? -1.169 39.935 49.793 1.00 29.19 84 GLY A C 1
ATOM 624 O O . GLY A 1 84 ? -1.772 38.959 49.364 1.00 29.19 84 GLY A O 1
ATOM 625 N N . GLU A 1 85 ? -0.224 39.875 50.718 1.00 29.58 85 GLU A N 1
ATOM 626 C CA . GLU A 1 85 ? 0.568 38.729 51.171 1.00 29.58 85 GLU A CA 1
ATOM 627 C C . GLU A 1 85 ? -0.070 37.942 52.344 1.00 29.58 85 GLU A C 1
ATOM 629 O O . GLU A 1 85 ? -0.878 38.481 53.098 1.00 29.58 85 GLU A O 1
ATOM 634 N N . THR A 1 86 ? 0.409 36.700 52.513 1.00 25.84 86 THR A N 1
ATOM 635 C CA . THR A 1 86 ? 0.559 35.934 53.776 1.00 25.84 86 THR A CA 1
ATOM 636 C C . THR A 1 86 ? -0.565 34.991 54.263 1.00 25.84 86 THR A C 1
ATOM 638 O O . THR A 1 86 ? -1.621 35.399 54.730 1.00 25.84 86 THR A O 1
ATOM 641 N N . GLU A 1 87 ? -0.220 33.695 54.173 1.00 30.78 87 GLU A N 1
ATOM 642 C CA . GLU A 1 87 ? -0.480 32.523 55.041 1.00 30.78 87 GLU A CA 1
ATOM 643 C C . GLU A 1 87 ? -1.827 32.341 55.773 1.00 30.78 87 GLU A C 1
ATOM 645 O O . GLU A 1 87 ? -2.181 33.101 56.665 1.00 30.78 87 GLU A O 1
ATOM 650 N N . ALA A 1 88 ? -2.476 31.187 55.549 1.00 29.39 88 ALA A N 1
ATOM 651 C CA . ALA A 1 88 ? -2.514 30.087 56.531 1.00 29.39 88 ALA A CA 1
ATOM 652 C C . ALA A 1 88 ? -3.397 28.907 56.062 1.00 29.39 88 ALA A C 1
ATOM 654 O O . ALA A 1 88 ? -4.569 29.063 55.741 1.00 29.39 88 ALA A O 1
ATOM 655 N N . SER A 1 89 ? -2.775 27.724 56.061 1.00 32.41 89 SER A N 1
ATOM 656 C CA . SER A 1 89 ? -3.259 26.397 56.483 1.00 32.41 89 SER A CA 1
ATOM 657 C C . SER A 1 89 ? -4.766 26.066 56.471 1.00 32.41 89 SER A C 1
ATOM 659 O O . SER A 1 89 ? -5.553 26.664 57.200 1.00 32.41 89 SER A O 1
ATOM 661 N N . GLY A 1 90 ? -5.129 24.967 55.793 1.00 29.00 90 GLY A N 1
ATOM 662 C CA . GLY A 1 90 ? -6.366 24.234 56.099 1.00 29.00 90 GLY A CA 1
ATOM 663 C C . GLY A 1 90 ? -6.930 23.350 54.982 1.00 29.00 90 GLY A C 1
ATOM 664 O O . GLY A 1 90 ? -7.794 23.781 54.237 1.00 29.00 90 GLY A O 1
ATOM 665 N N . SER A 1 91 ? -6.466 22.099 54.927 1.00 33.56 91 SER A N 1
ATOM 666 C CA . SER A 1 91 ? -7.227 20.870 54.622 1.00 33.56 91 SER A CA 1
ATOM 667 C C . SER A 1 91 ? -8.327 20.866 53.541 1.00 33.56 91 SER A C 1
ATOM 669 O O . SER A 1 91 ? -9.455 21.269 53.798 1.00 33.56 91 SER A O 1
ATOM 671 N N . ALA A 1 92 ? -8.035 20.217 52.403 1.00 34.41 92 ALA A N 1
ATOM 672 C CA . ALA A 1 92 ? -8.773 19.078 51.807 1.00 34.41 92 ALA A CA 1
ATOM 673 C C . ALA A 1 92 ? -8.567 19.036 50.273 1.00 34.41 92 ALA A C 1
ATOM 675 O O . ALA A 1 92 ? -8.678 20.069 49.611 1.00 34.41 92 ALA A O 1
ATOM 676 N N . PRO A 1 93 ? -8.285 17.868 49.664 1.00 39.94 93 PRO A N 1
ATOM 677 C CA . PRO A 1 93 ? -8.075 17.781 48.225 1.00 39.94 93 PRO A CA 1
ATOM 678 C C . PRO A 1 93 ? -9.412 17.911 47.485 1.00 39.94 93 PRO A C 1
ATOM 680 O O . PRO A 1 93 ? -10.231 16.994 47.476 1.00 39.94 93 PRO A O 1
ATOM 683 N N . ALA A 1 94 ? -9.613 19.041 46.804 1.00 38.31 94 ALA A N 1
ATOM 684 C CA . ALA A 1 94 ? -10.655 19.211 45.795 1.00 38.31 94 ALA A CA 1
ATOM 685 C C . ALA A 1 94 ? -10.286 18.433 44.514 1.00 38.31 94 ALA A C 1
ATOM 687 O O . ALA A 1 94 ? -9.954 18.996 43.469 1.00 38.31 94 ALA A O 1
ATOM 688 N N . ALA A 1 95 ? -10.324 17.104 44.599 1.00 45.88 95 ALA A N 1
ATOM 689 C CA . ALA A 1 95 ? -10.244 16.213 43.451 1.00 45.88 95 ALA A CA 1
ATOM 690 C C . ALA A 1 95 ? -11.581 16.261 42.694 1.00 45.88 95 ALA A C 1
ATOM 692 O O . ALA A 1 95 ? -12.512 15.524 42.999 1.00 45.88 95 ALA A O 1
ATOM 693 N N . GLY A 1 96 ? -11.711 17.165 41.722 1.00 45.28 96 GLY A N 1
ATOM 694 C CA . GLY A 1 96 ? -12.926 17.198 40.897 1.00 45.28 96 GLY A CA 1
ATOM 695 C C . GLY A 1 96 ? -12.906 18.102 39.668 1.00 45.28 96 GLY A C 1
ATOM 696 O O . GLY A 1 96 ? -13.635 17.836 38.716 1.00 45.28 96 GLY A O 1
ATOM 697 N N . GLN A 1 97 ? -12.063 19.140 39.630 1.00 39.19 97 GLN A N 1
ATOM 698 C CA . GLN A 1 97 ? -12.044 20.092 38.504 1.00 39.19 97 GLN A CA 1
ATOM 699 C C . GLN A 1 97 ? -10.831 19.959 37.570 1.00 39.19 97 GLN A C 1
ATOM 701 O O . GLN A 1 97 ? -10.936 20.330 36.404 1.00 39.19 97 GLN A O 1
ATOM 706 N N . GLY A 1 98 ? -9.726 19.340 38.005 1.00 44.28 98 GLY A N 1
ATOM 707 C CA . GLY A 1 98 ? -8.568 19.070 37.135 1.00 44.28 98 GLY A CA 1
ATOM 708 C C . GLY A 1 98 ? -8.805 17.969 36.090 1.00 44.28 98 GLY A C 1
ATOM 709 O O . GLY A 1 98 ? -8.210 17.989 35.016 1.00 44.28 98 GLY A O 1
ATOM 710 N N . ALA A 1 99 ? -9.722 17.034 36.360 1.00 49.97 99 ALA A N 1
ATOM 711 C CA . ALA A 1 99 ? -9.956 15.874 35.497 1.00 49.97 99 ALA A CA 1
ATOM 712 C C . ALA A 1 99 ? -10.666 16.222 34.172 1.00 49.97 99 ALA A C 1
ATOM 714 O O . ALA A 1 99 ? -10.330 15.657 33.137 1.00 49.97 99 ALA A O 1
ATOM 715 N N . LYS A 1 100 ? -11.600 17.187 34.171 1.00 53.38 100 LYS A N 1
ATOM 716 C CA . LYS A 1 100 ? -12.361 17.565 32.960 1.00 53.38 100 LYS A CA 1
ATOM 717 C C . LYS A 1 100 ? -11.550 18.380 31.947 1.00 53.38 100 LYS A C 1
ATOM 719 O O . LYS A 1 100 ? -11.869 18.353 30.761 1.00 53.38 100 LYS A O 1
ATOM 724 N N . SER A 1 101 ? -10.538 19.119 32.396 1.00 60.66 101 SER A N 1
ATOM 725 C CA . SER A 1 101 ? -9.674 19.916 31.512 1.00 60.66 101 SER A CA 1
ATOM 726 C C . SER A 1 101 ? -8.604 19.052 30.840 1.00 60.66 101 SER A C 1
ATOM 728 O O . SER A 1 101 ? -8.352 19.226 29.653 1.00 60.66 101 SER A O 1
ATOM 730 N N . ALA A 1 102 ? -8.058 18.068 31.564 1.00 65.31 102 ALA A N 1
ATOM 731 C CA . ALA A 1 102 ? -7.082 17.118 31.032 1.00 65.31 102 ALA A CA 1
ATOM 732 C C . ALA A 1 102 ? -7.676 16.182 29.959 1.00 65.31 102 ALA A C 1
ATOM 734 O O . ALA A 1 102 ? -7.001 15.860 28.986 1.00 65.31 102 ALA A O 1
ATOM 735 N N . ASP A 1 103 ? -8.946 15.783 30.089 1.00 68.31 103 ASP A N 1
ATOM 736 C CA . ASP A 1 103 ? -9.623 14.942 29.085 1.00 68.31 103 ASP A CA 1
ATOM 737 C C . ASP A 1 103 ? -9.834 15.672 27.749 1.00 68.31 103 ASP A C 1
ATOM 739 O O . ASP A 1 103 ? -9.626 15.097 26.682 1.00 68.31 103 ASP A O 1
ATOM 743 N N . LYS A 1 104 ? -10.181 16.966 27.793 1.00 78.81 104 LYS A N 1
ATOM 744 C CA . LYS A 1 104 ? -10.356 17.788 26.582 1.00 78.81 104 LYS A CA 1
ATOM 745 C C . LYS A 1 104 ? -9.048 18.013 25.824 1.00 78.81 104 LYS A C 1
ATOM 747 O O . LYS A 1 104 ? -9.061 18.143 24.603 1.00 78.81 104 LYS A O 1
ATOM 752 N N . GLU A 1 105 ? -7.931 18.092 26.540 1.00 80.75 105 GLU A N 1
ATOM 753 C CA . GLU A 1 105 ? -6.606 18.229 25.936 1.00 80.75 105 GLU A CA 1
ATOM 754 C C . GLU A 1 105 ? -6.179 16.926 25.244 1.00 80.75 105 GLU A C 1
ATOM 756 O O . GLU A 1 105 ? -5.801 16.951 24.073 1.00 80.75 105 GLU A O 1
ATOM 761 N N . LYS A 1 106 ? -6.390 15.777 25.899 1.00 78.31 106 LYS A N 1
ATOM 762 C CA . LYS A 1 106 ? -6.129 14.449 25.322 1.00 78.31 106 LYS A CA 1
ATOM 763 C C . LYS A 1 106 ? -6.994 14.131 24.097 1.00 78.31 106 LYS A C 1
ATOM 765 O O . LYS A 1 106 ? -6.498 13.564 23.127 1.00 78.31 106 LYS A O 1
ATOM 770 N N . GLU A 1 107 ? -8.269 14.518 24.100 1.00 83.44 107 GLU A N 1
ATOM 771 C CA . GLU A 1 107 ? -9.161 14.351 22.942 1.00 83.44 107 GLU A CA 1
ATOM 772 C C . GLU A 1 107 ? -8.708 15.206 21.745 1.00 83.44 107 GLU A C 1
ATOM 774 O O . GLU A 1 107 ? -8.724 14.752 20.599 1.00 83.44 107 GLU A O 1
ATOM 779 N N . LYS A 1 108 ? -8.208 16.421 22.008 1.00 87.12 108 LYS A N 1
ATOM 780 C CA . LYS A 1 108 ? -7.616 17.283 20.978 1.00 87.12 108 LYS A CA 1
ATOM 781 C C . LYS A 1 108 ? -6.321 16.692 20.415 1.00 87.12 108 LYS A C 1
ATOM 783 O O . LYS A 1 108 ? -6.102 16.770 19.208 1.00 87.12 108 LYS A O 1
ATOM 788 N N . ASP A 1 109 ? -5.467 16.114 21.252 1.00 86.38 109 ASP A N 1
ATOM 789 C CA . ASP A 1 109 ? -4.217 15.494 20.801 1.00 86.38 109 ASP A CA 1
ATOM 790 C C . ASP A 1 109 ? -4.454 14.204 20.010 1.00 86.38 109 ASP A C 1
ATOM 792 O O . ASP A 1 109 ? -3.763 13.959 19.019 1.00 86.38 109 ASP A O 1
ATOM 796 N N . ARG A 1 110 ? -5.500 13.444 20.353 1.00 85.19 110 ARG A N 1
ATOM 797 C CA . ARG A 1 110 ? -5.992 12.344 19.519 1.00 85.19 110 ARG A CA 1
ATOM 798 C C . ARG A 1 110 ? -6.442 12.839 18.146 1.00 85.19 110 ARG A C 1
ATOM 800 O O . ARG A 1 110 ? -5.990 12.302 17.142 1.00 85.19 110 ARG A O 1
ATOM 807 N N . ALA A 1 111 ? -7.273 13.879 18.089 1.00 89.19 111 ALA A N 1
ATOM 808 C CA . ALA A 1 111 ? -7.748 14.428 16.819 1.00 89.19 111 ALA A CA 1
ATOM 809 C C . ALA A 1 111 ? -6.595 14.925 15.924 1.00 89.19 111 ALA A C 1
ATOM 811 O O . ALA A 1 111 ? -6.626 14.735 14.709 1.00 89.19 111 ALA A O 1
ATOM 812 N N . LYS A 1 112 ? -5.544 15.516 16.513 1.00 92.25 112 LYS A N 1
ATOM 813 C CA . LYS A 1 112 ? -4.322 15.879 15.774 1.00 92.25 112 LYS A CA 1
ATOM 814 C C . LYS A 1 112 ? -3.598 14.649 15.231 1.00 92.25 112 LYS A C 1
ATOM 816 O O . LYS A 1 112 ? -3.248 14.637 14.059 1.00 92.25 112 LYS A O 1
ATOM 821 N N . ALA A 1 113 ? -3.410 13.614 16.048 1.00 87.75 113 ALA A N 1
ATOM 822 C CA . ALA A 1 113 ? -2.743 12.388 15.616 1.00 87.75 113 ALA A CA 1
ATOM 823 C C . ALA A 1 113 ? -3.536 11.639 14.525 1.00 87.75 113 ALA A C 1
ATOM 825 O O . ALA A 1 113 ? -2.937 11.069 13.616 1.00 87.75 113 ALA A O 1
ATOM 826 N N . GLU A 1 114 ? -4.873 11.675 14.561 1.00 87.69 114 GLU A N 1
ATOM 827 C CA . GLU A 1 114 ? -5.724 11.147 13.483 1.00 87.69 114 GLU A CA 1
ATOM 828 C C . GLU A 1 114 ? -5.559 11.953 12.184 1.00 87.69 114 GLU A C 1
ATOM 830 O O . GLU A 1 114 ? -5.465 11.366 11.105 1.00 87.69 114 GLU A O 1
ATOM 835 N N . ALA A 1 115 ? -5.467 13.284 12.279 1.00 93.88 115 ALA A N 1
ATOM 836 C CA . ALA A 1 115 ? -5.209 14.148 11.128 1.00 93.88 115 ALA A CA 1
ATOM 837 C C . ALA A 1 115 ? -3.810 13.917 10.526 1.00 93.88 115 ALA A C 1
ATOM 839 O O . ALA A 1 115 ? -3.688 13.786 9.310 1.00 93.88 115 ALA A O 1
ATOM 840 N N . GLU A 1 116 ? -2.774 13.797 11.362 1.00 92.44 116 GLU A N 1
ATOM 841 C CA . GLU A 1 116 ? -1.408 13.455 10.939 1.00 92.44 116 GLU A CA 1
ATOM 842 C C . GLU A 1 116 ? -1.364 12.081 10.258 1.00 92.44 116 GLU A C 1
ATOM 844 O O . GLU A 1 116 ? -0.746 11.926 9.208 1.00 92.44 116 GLU A O 1
ATOM 849 N N . LEU A 1 117 ? -2.083 11.088 10.791 1.00 91.25 117 LEU A N 1
ATOM 850 C CA . LEU A 1 117 ? -2.176 9.762 10.182 1.00 91.25 117 LEU A CA 1
ATOM 851 C C . LEU A 1 117 ? -2.878 9.807 8.817 1.00 91.25 117 LEU A C 1
ATOM 853 O O . LEU A 1 117 ? -2.458 9.118 7.886 1.00 91.25 117 LEU A O 1
ATOM 857 N N . ALA A 1 118 ? -3.935 10.609 8.672 1.00 92.81 118 ALA A N 1
ATOM 858 C CA . ALA A 1 118 ? -4.604 10.801 7.388 1.00 92.81 118 ALA A CA 1
ATOM 859 C C . ALA A 1 118 ? -3.684 11.487 6.364 1.00 92.81 118 ALA A C 1
ATOM 861 O O . ALA A 1 118 ? -3.624 11.051 5.212 1.00 92.81 118 ALA A O 1
ATOM 862 N N . GLN A 1 119 ? -2.938 12.507 6.791 1.00 95.06 119 GLN A N 1
ATOM 863 C CA . GLN A 1 119 ? -1.955 13.189 5.953 1.00 95.06 119 GLN A CA 1
ATOM 864 C C . GLN A 1 119 ? -0.840 12.233 5.512 1.00 95.06 119 GLN A C 1
ATOM 866 O O . GLN A 1 119 ? -0.531 12.175 4.324 1.00 95.06 119 GLN A O 1
ATOM 871 N N . GLU A 1 120 ? -0.278 11.433 6.421 1.00 92.75 120 GLU A N 1
ATOM 872 C CA . GLU A 1 120 ? 0.806 10.515 6.058 1.00 92.75 120 GLU A CA 1
ATOM 873 C C . GLU A 1 120 ? 0.338 9.364 5.168 1.00 92.75 120 GLU A C 1
ATOM 875 O O . GLU A 1 120 ? 1.087 8.907 4.309 1.00 92.75 120 GLU A O 1
ATOM 880 N N . LYS A 1 121 ? -0.928 8.944 5.267 1.00 92.50 121 LYS A N 1
ATOM 881 C CA . LYS A 1 121 ? -1.519 8.027 4.280 1.00 92.50 121 LYS A CA 1
ATOM 882 C C . LYS A 1 121 ? -1.615 8.655 2.891 1.00 92.50 121 LYS A C 1
ATOM 884 O O . LYS A 1 121 ? -1.318 7.987 1.908 1.00 92.50 121 LYS A O 1
ATOM 889 N N . GLN A 1 122 ? -2.005 9.925 2.786 1.00 96.25 122 GLN A N 1
ATOM 890 C CA . GLN A 1 122 ? -2.004 10.623 1.495 1.00 96.25 122 GLN A CA 1
ATOM 891 C C . GLN A 1 122 ? -0.583 10.776 0.940 1.00 96.25 122 GLN A C 1
ATOM 893 O O . GLN A 1 122 ? -0.360 10.603 -0.261 1.00 96.25 122 GLN A O 1
ATOM 898 N N . HIS A 1 123 ? 0.384 11.055 1.816 1.00 93.31 123 HIS A N 1
ATOM 899 C CA . HIS A 1 123 ? 1.789 11.143 1.445 1.00 93.31 123 HIS A CA 1
ATOM 900 C C . HIS A 1 123 ? 2.334 9.789 0.974 1.00 93.31 123 HIS A C 1
ATOM 902 O O . HIS A 1 123 ? 3.025 9.734 -0.038 1.00 93.31 123 HIS A O 1
ATOM 908 N N . LEU A 1 124 ? 1.942 8.687 1.624 1.00 96.38 124 LEU A N 1
ATOM 909 C CA . LEU A 1 124 ? 2.273 7.326 1.202 1.00 96.38 124 LEU A CA 1
ATOM 910 C C . LEU A 1 124 ? 1.789 7.038 -0.222 1.00 96.38 124 LEU A C 1
ATOM 912 O O . LEU A 1 124 ? 2.559 6.539 -1.037 1.00 96.38 124 LEU A O 1
ATOM 916 N N . GLU A 1 125 ? 0.528 7.345 -0.527 1.00 95.88 125 GLU A N 1
ATOM 917 C CA . GLU A 1 125 ? -0.034 7.111 -1.863 1.00 95.88 125 GLU A CA 1
ATOM 918 C C . GLU A 1 125 ? 0.672 7.959 -2.926 1.00 95.88 125 GLU A C 1
ATOM 920 O O . GLU A 1 125 ? 1.032 7.453 -3.988 1.00 95.88 125 GLU A O 1
ATOM 925 N N . THR A 1 126 ? 0.952 9.225 -2.611 1.00 97.06 126 THR A N 1
ATOM 926 C CA . THR A 1 126 ? 1.724 10.112 -3.494 1.00 97.06 126 THR A CA 1
ATOM 927 C C . THR A 1 126 ? 3.129 9.553 -3.736 1.00 97.06 126 THR A C 1
ATOM 929 O O . THR A 1 126 ? 3.554 9.416 -4.881 1.00 97.06 126 THR A O 1
ATOM 932 N N . ALA A 1 127 ? 3.826 9.138 -2.675 1.00 96.31 127 ALA A N 1
ATOM 933 C CA . ALA A 1 127 ? 5.168 8.575 -2.760 1.00 96.31 127 ALA A CA 1
ATOM 934 C C . ALA A 1 127 ? 5.207 7.255 -3.547 1.00 96.31 127 ALA A C 1
ATOM 936 O O . ALA A 1 127 ? 6.138 7.026 -4.319 1.00 96.31 127 ALA A O 1
ATOM 937 N N . LYS A 1 128 ? 4.187 6.400 -3.395 1.00 96.19 128 LYS A N 1
ATOM 938 C CA . LYS A 1 128 ? 4.030 5.168 -4.182 1.00 96.19 128 LYS A CA 1
ATOM 939 C C . LYS A 1 128 ? 3.796 5.463 -5.659 1.00 96.19 128 LYS A C 1
ATOM 941 O O . LYS A 1 128 ? 4.384 4.791 -6.502 1.00 96.19 128 LYS A O 1
ATOM 946 N N . HIS A 1 129 ? 2.974 6.464 -5.973 1.00 97.81 129 HIS A N 1
ATOM 947 C CA . HIS A 1 129 ? 2.744 6.874 -7.355 1.00 97.81 129 HIS A CA 1
ATOM 948 C C . HIS A 1 129 ? 4.024 7.412 -8.006 1.00 97.81 129 HIS A C 1
ATOM 950 O O . HIS A 1 129 ? 4.371 7.001 -9.109 1.00 97.81 129 HIS A O 1
ATOM 956 N N . GLU A 1 130 ? 4.774 8.264 -7.303 1.00 97.06 130 GLU A N 1
ATOM 957 C CA . GLU A 1 130 ? 6.076 8.756 -7.772 1.00 97.06 130 GLU A CA 1
ATOM 958 C C . GLU A 1 130 ? 7.087 7.622 -7.980 1.00 97.06 130 GLU A C 1
ATOM 960 O O . GLU A 1 130 ? 7.821 7.621 -8.965 1.00 97.06 130 GLU A O 1
ATOM 965 N N . LEU A 1 131 ? 7.106 6.626 -7.091 1.00 97.50 131 LEU A N 1
ATOM 966 C CA . LEU A 1 131 ? 7.955 5.446 -7.232 1.00 97.50 131 LEU A CA 1
ATOM 967 C C . LEU A 1 131 ? 7.602 4.621 -8.478 1.00 97.50 131 LEU A C 1
ATOM 969 O O . LEU A 1 131 ? 8.518 4.152 -9.151 1.00 97.50 131 LEU A O 1
ATOM 973 N N . ASP A 1 132 ? 6.316 4.449 -8.798 1.00 97.50 132 ASP A N 1
ATOM 974 C CA . ASP A 1 132 ? 5.885 3.768 -10.029 1.00 97.50 132 ASP A CA 1
ATOM 975 C C . ASP A 1 132 ? 6.324 4.550 -11.275 1.00 97.50 132 ASP A C 1
ATOM 977 O O . ASP A 1 132 ? 6.915 3.980 -12.193 1.00 97.50 132 ASP A O 1
ATOM 981 N N . LEU A 1 133 ? 6.127 5.872 -11.282 1.00 98.00 133 LEU A N 1
ATOM 982 C CA . LEU A 1 133 ? 6.589 6.733 -12.374 1.00 98.00 133 LEU A CA 1
ATOM 983 C C . LEU A 1 133 ? 8.107 6.631 -12.571 1.00 98.00 133 LEU A C 1
ATOM 985 O O . LEU A 1 133 ? 8.554 6.384 -13.688 1.00 98.00 133 LEU A O 1
ATOM 989 N N . LEU A 1 134 ? 8.895 6.718 -11.494 1.00 97.69 134 LEU A N 1
ATOM 990 C CA . LEU A 1 134 ? 10.354 6.583 -11.555 1.00 97.69 134 LEU A CA 1
ATOM 991 C C . LEU A 1 134 ? 10.799 5.204 -12.051 1.00 97.69 134 LEU A C 1
ATOM 993 O O . LEU A 1 134 ? 11.782 5.103 -12.782 1.00 97.69 134 LEU A O 1
ATOM 997 N N . GLN A 1 135 ? 10.090 4.135 -11.680 1.00 97.19 135 GLN A N 1
ATOM 998 C CA . GLN A 1 135 ? 10.385 2.790 -12.180 1.00 97.19 135 GLN A CA 1
ATOM 999 C C . GLN A 1 135 ? 10.122 2.679 -13.681 1.00 97.19 135 GLN A C 1
ATOM 1001 O O . GLN A 1 135 ? 10.959 2.147 -14.412 1.00 97.19 135 GLN A O 1
ATOM 1006 N N . ARG A 1 136 ? 9.003 3.234 -14.154 1.00 98.44 136 ARG A N 1
ATOM 1007 C CA . ARG A 1 136 ? 8.671 3.279 -15.583 1.00 98.44 136 ARG A CA 1
ATOM 1008 C C . ARG A 1 136 ? 9.672 4.123 -16.366 1.00 98.44 136 ARG A C 1
ATOM 1010 O O . ARG A 1 136 ? 10.107 3.694 -17.433 1.00 98.44 136 ARG A O 1
ATOM 1017 N N . ASP A 1 137 ? 10.070 5.274 -15.829 1.00 96.75 137 ASP A N 1
ATOM 1018 C CA . ASP A 1 137 ? 11.074 6.147 -16.439 1.00 96.75 137 ASP A CA 1
ATOM 1019 C C . ASP A 1 137 ? 12.446 5.474 -16.488 1.00 96.75 137 ASP A C 1
ATOM 1021 O O . ASP A 1 137 ? 13.118 5.536 -17.518 1.00 96.75 137 ASP A O 1
ATOM 1025 N N . PHE A 1 138 ? 12.847 4.781 -15.420 1.00 98.00 138 PHE A N 1
ATOM 1026 C CA . PHE A 1 138 ? 14.075 3.992 -15.389 1.00 98.00 138 PHE A CA 1
ATOM 1027 C C . PHE A 1 138 ? 14.062 2.882 -16.443 1.00 98.00 138 PHE A C 1
ATOM 1029 O O . PHE A 1 138 ? 15.016 2.753 -17.210 1.00 98.00 138 PHE A O 1
ATOM 1036 N N . ASP A 1 139 ? 12.983 2.103 -16.528 1.00 97.12 139 ASP A N 1
ATOM 1037 C CA . ASP A 1 139 ? 12.863 1.036 -17.521 1.00 97.12 139 ASP A CA 1
ATOM 1038 C C . ASP A 1 139 ? 12.849 1.583 -18.955 1.00 97.12 139 ASP A C 1
ATOM 1040 O O . ASP A 1 139 ? 13.475 0.991 -19.839 1.00 97.12 139 ASP A O 1
ATOM 1044 N N . LEU A 1 140 ? 12.191 2.722 -19.185 1.00 97.31 140 LEU A N 1
ATOM 1045 C CA . LEU A 1 140 ? 12.174 3.399 -20.479 1.00 97.31 140 LEU A CA 1
ATOM 1046 C C . LEU A 1 140 ? 13.573 3.880 -20.876 1.00 97.31 140 LEU A C 1
ATOM 1048 O O . LEU A 1 140 ? 14.032 3.571 -21.975 1.00 97.31 140 LEU A O 1
ATOM 1052 N N . HIS A 1 141 ? 14.276 4.580 -19.983 1.00 96.56 141 HIS A N 1
ATOM 1053 C CA . HIS A 1 141 ? 15.646 5.030 -20.241 1.00 96.56 141 HIS A CA 1
ATOM 1054 C C . HIS A 1 141 ? 16.585 3.846 -20.443 1.00 96.56 141 HIS A C 1
ATOM 1056 O O . HIS A 1 141 ? 17.478 3.908 -21.283 1.00 96.56 141 HIS A O 1
ATOM 1062 N N . ARG A 1 142 ? 16.368 2.737 -19.726 1.00 96.94 142 ARG A N 1
ATOM 1063 C CA . ARG A 1 142 ? 17.174 1.524 -19.881 1.00 96.94 142 ARG A CA 1
ATOM 1064 C C . ARG A 1 142 ? 16.996 0.941 -21.276 1.00 96.94 142 ARG A C 1
ATOM 1066 O O . ARG A 1 142 ? 17.976 0.580 -21.920 1.00 96.94 142 ARG A O 1
ATOM 1073 N N . GLN A 1 143 ? 15.756 0.871 -21.754 1.00 96.75 143 GLN A N 1
ATOM 1074 C CA . GLN A 1 143 ? 15.456 0.411 -23.108 1.00 96.75 143 GLN A CA 1
ATOM 1075 C C . GLN A 1 143 ? 16.059 1.338 -24.162 1.00 96.75 143 GLN A C 1
ATOM 1077 O O . GLN A 1 143 ? 16.690 0.841 -25.090 1.00 96.75 143 GLN A O 1
ATOM 1082 N N . GLN A 1 144 ? 15.917 2.657 -24.009 1.00 95.56 144 GLN A N 1
ATOM 1083 C CA . GLN A 1 144 ? 16.509 3.633 -24.929 1.00 95.56 144 GLN A CA 1
ATOM 1084 C C . GLN A 1 144 ? 18.034 3.497 -24.974 1.00 95.56 144 GLN A C 1
ATOM 1086 O O . GLN A 1 144 ? 18.598 3.308 -26.047 1.00 95.56 144 GLN A O 1
ATOM 1091 N N . PHE A 1 145 ? 18.682 3.465 -23.808 1.00 96.50 145 PHE A N 1
ATOM 1092 C CA . PHE A 1 145 ? 20.130 3.349 -23.685 1.00 96.50 145 PHE A CA 1
ATOM 1093 C C . PHE A 1 145 ? 20.686 2.102 -24.379 1.00 96.50 145 PHE A C 1
ATOM 1095 O O . PHE A 1 145 ? 21.647 2.206 -25.132 1.00 96.50 145 PHE A O 1
ATOM 1102 N N . TYR A 1 146 ? 20.084 0.927 -24.167 1.00 95.38 146 TYR A N 1
ATOM 1103 C CA . TYR A 1 146 ? 20.561 -0.316 -24.788 1.00 95.38 146 TYR A CA 1
ATOM 1104 C C . TYR A 1 146 ? 20.066 -0.537 -26.223 1.00 95.38 146 TYR A C 1
ATOM 1106 O O . TYR A 1 146 ? 20.545 -1.455 -26.888 1.00 95.38 146 TYR A O 1
ATOM 1114 N N . SER A 1 147 ? 19.123 0.274 -26.709 1.00 95.56 147 SER A N 1
ATOM 1115 C CA . SER A 1 147 ? 18.709 0.242 -28.118 1.00 95.56 147 SER A CA 1
ATOM 1116 C C . SER A 1 147 ? 19.729 0.926 -29.028 1.00 95.56 147 SER A C 1
ATOM 1118 O O . SER A 1 147 ? 19.794 0.608 -30.216 1.00 95.56 147 SER A O 1
ATOM 1120 N N . ASP A 1 148 ? 20.545 1.831 -28.483 1.00 92.69 148 ASP A N 1
ATOM 1121 C CA . ASP A 1 148 ? 21.587 2.524 -29.230 1.00 92.69 148 ASP A CA 1
ATOM 1122 C C . ASP A 1 148 ? 22.804 1.610 -29.474 1.00 92.69 148 ASP A C 1
ATOM 1124 O O . ASP A 1 148 ? 23.444 1.151 -28.524 1.00 92.69 148 ASP A O 1
ATOM 1128 N N . PRO A 1 149 ? 23.235 1.394 -30.733 1.00 93.56 149 PRO A N 1
ATOM 1129 C CA . PRO A 1 149 ? 24.401 0.555 -31.034 1.00 93.56 149 PRO A CA 1
ATOM 1130 C C . PRO A 1 149 ? 25.719 1.055 -30.413 1.00 93.56 149 PRO A C 1
ATOM 1132 O O . PRO A 1 149 ? 26.658 0.281 -30.242 1.00 93.56 149 PRO A O 1
ATOM 1135 N N . GLY A 1 150 ? 25.798 2.349 -30.081 1.00 93.38 150 GLY A N 1
ATOM 1136 C CA . GLY A 1 150 ? 26.955 3.006 -29.465 1.00 93.38 150 GLY A CA 1
ATOM 1137 C C . GLY A 1 150 ? 26.879 3.154 -27.940 1.00 93.38 150 GLY A C 1
ATOM 1138 O O . GLY A 1 150 ? 27.639 3.948 -27.380 1.00 93.38 150 GLY A O 1
ATOM 1139 N N . TYR A 1 151 ? 25.979 2.437 -27.255 1.00 93.81 151 TYR A N 1
ATOM 1140 C CA . TYR A 1 151 ? 25.726 2.618 -25.817 1.00 93.81 151 TYR A CA 1
ATOM 1141 C C . TYR A 1 151 ? 26.982 2.489 -24.941 1.00 93.81 151 TYR A C 1
ATOM 1143 O O . TYR A 1 151 ? 27.109 3.172 -23.928 1.00 93.81 151 TYR A O 1
ATOM 1151 N N . ALA A 1 152 ? 27.947 1.654 -25.342 1.00 94.38 152 ALA A N 1
ATOM 1152 C CA . ALA A 1 152 ? 29.181 1.428 -24.589 1.00 94.38 152 ALA A CA 1
ATOM 1153 C C . ALA A 1 152 ? 30.026 2.705 -24.411 1.00 94.38 152 ALA A C 1
ATOM 1155 O O . ALA A 1 152 ? 30.747 2.830 -23.423 1.00 94.38 152 ALA A O 1
ATOM 1156 N N . SER A 1 153 ? 29.925 3.652 -25.346 1.00 94.62 153 SER A N 1
ATOM 1157 C CA . SER A 1 153 ? 30.585 4.963 -25.280 1.00 94.62 153 SER A CA 1
ATOM 1158 C C . SER A 1 153 ? 29.689 6.080 -24.737 1.00 94.62 153 SER A C 1
ATOM 1160 O O . SER A 1 153 ? 30.166 7.195 -24.541 1.00 94.62 153 SER A O 1
ATOM 1162 N N . ASN A 1 154 ? 28.405 5.809 -24.490 1.00 94.12 154 ASN A N 1
ATOM 1163 C CA . ASN A 1 154 ? 27.453 6.805 -24.010 1.00 94.12 154 ASN A CA 1
ATOM 1164 C C . ASN A 1 154 ? 27.533 6.931 -22.476 1.00 94.12 154 ASN A C 1
ATOM 1166 O O . ASN A 1 154 ? 26.774 6.315 -21.730 1.00 94.12 154 ASN A O 1
ATOM 1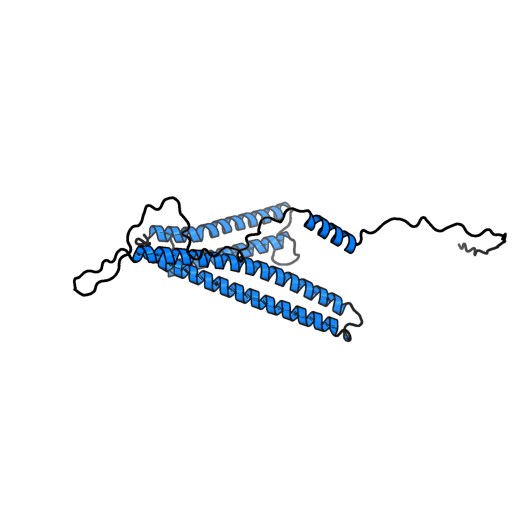170 N N . THR A 1 155 ? 28.485 7.725 -21.988 1.00 95.31 155 THR A N 1
ATOM 1171 C CA . THR A 1 155 ? 28.648 7.974 -20.547 1.00 95.31 155 THR A CA 1
ATOM 1172 C C . THR A 1 155 ? 27.477 8.756 -19.958 1.00 95.31 155 THR A C 1
ATOM 1174 O O . THR A 1 155 ? 27.041 8.443 -18.855 1.00 95.31 155 THR A O 1
ATOM 1177 N N . GLU A 1 156 ? 26.918 9.714 -20.701 1.00 94.69 156 GLU A N 1
ATOM 1178 C CA . GLU A 1 156 ? 25.791 10.542 -20.249 1.00 94.69 156 GLU A CA 1
ATOM 1179 C C . GLU A 1 156 ? 24.525 9.708 -20.017 1.00 94.69 156 GLU A C 1
ATOM 1181 O O . GLU A 1 156 ? 23.874 9.834 -18.979 1.00 94.69 156 GLU A O 1
ATOM 1186 N N . GLY A 1 157 ? 24.203 8.801 -20.944 1.00 93.81 157 GLY A N 1
ATOM 1187 C CA . GLY A 1 157 ? 23.070 7.887 -20.808 1.00 93.81 157 GLY A CA 1
ATOM 1188 C C . GLY A 1 157 ? 23.231 6.928 -19.627 1.00 93.81 157 GLY A C 1
ATOM 1189 O O . GLY A 1 157 ? 22.268 6.665 -18.906 1.00 93.81 157 GLY A O 1
ATOM 1190 N N . LYS A 1 158 ? 24.460 6.469 -19.365 1.00 95.50 158 LYS A N 1
ATOM 1191 C CA . LYS A 1 158 ? 24.763 5.659 -18.181 1.00 95.50 158 LYS A CA 1
ATOM 1192 C C . LYS A 1 158 ? 24.574 6.460 -16.889 1.00 95.50 158 LYS A C 1
ATOM 1194 O O . LYS A 1 158 ? 23.917 5.978 -15.973 1.00 95.50 158 LYS A O 1
ATOM 1199 N N . GLU A 1 159 ? 25.089 7.686 -16.823 1.00 97.12 159 GLU A N 1
ATOM 1200 C CA . GLU A 1 159 ? 24.891 8.552 -15.656 1.00 97.12 159 GLU A CA 1
ATOM 1201 C C . GLU A 1 159 ? 23.410 8.858 -15.404 1.00 97.12 159 GLU A C 1
ATOM 1203 O O . GLU A 1 159 ? 22.985 8.919 -14.251 1.00 97.12 159 GLU A O 1
ATOM 1208 N N . ALA A 1 160 ? 22.611 9.040 -16.458 1.00 96.00 160 ALA A N 1
ATOM 1209 C CA . ALA A 1 160 ? 21.169 9.232 -16.330 1.00 96.00 160 ALA A CA 1
ATOM 1210 C C . ALA A 1 160 ? 20.483 8.000 -15.713 1.00 96.00 160 ALA A C 1
ATOM 1212 O O . ALA A 1 160 ? 19.654 8.153 -14.812 1.00 96.00 160 ALA A O 1
ATOM 1213 N N . LEU A 1 161 ? 20.870 6.788 -16.132 1.00 96.62 161 LEU A N 1
ATOM 1214 C CA . LEU A 1 161 ? 20.392 5.541 -15.528 1.00 96.62 161 LEU A CA 1
ATOM 1215 C C . LEU A 1 161 ? 20.790 5.415 -14.060 1.00 96.62 161 LEU A C 1
ATOM 1217 O O . LEU A 1 161 ? 19.946 5.068 -13.237 1.00 96.62 161 LEU A O 1
ATOM 1221 N N . ASP A 1 162 ? 22.038 5.736 -13.723 1.00 97.38 162 ASP A N 1
ATOM 1222 C CA . ASP A 1 162 ? 22.525 5.682 -12.343 1.00 97.38 162 ASP A CA 1
ATOM 1223 C C . ASP A 1 162 ? 21.779 6.697 -11.453 1.00 97.38 162 ASP A C 1
ATOM 1225 O O . ASP A 1 162 ? 21.394 6.387 -10.324 1.00 97.38 162 ASP A O 1
ATOM 1229 N N . ARG A 1 163 ? 21.490 7.903 -11.966 1.00 98.06 163 ARG A N 1
ATOM 1230 C CA . ARG A 1 163 ? 20.674 8.907 -11.258 1.00 98.06 163 ARG A CA 1
ATOM 1231 C C . ARG A 1 163 ? 19.243 8.423 -11.029 1.00 98.06 163 ARG A C 1
ATOM 1233 O O . ARG A 1 163 ? 18.758 8.538 -9.905 1.00 98.06 163 ARG A O 1
ATOM 1240 N N . LEU A 1 164 ? 18.584 7.871 -12.051 1.00 97.12 164 LEU A N 1
ATOM 1241 C CA . LEU A 1 164 ? 17.232 7.311 -11.922 1.00 97.12 164 LEU A CA 1
ATOM 1242 C C . LEU A 1 164 ? 17.204 6.128 -10.947 1.00 97.12 164 LEU A C 1
ATOM 1244 O O . LEU A 1 164 ? 16.317 6.058 -10.102 1.00 97.12 164 LEU A O 1
ATOM 1248 N N . ALA A 1 165 ? 18.203 5.244 -10.994 1.00 96.88 165 ALA A N 1
ATOM 1249 C CA . ALA A 1 165 ? 18.333 4.143 -10.042 1.00 96.88 165 ALA A CA 1
ATOM 1250 C C . ALA A 1 165 ? 18.438 4.654 -8.594 1.00 96.88 165 ALA A C 1
ATOM 1252 O O . ALA A 1 165 ? 17.728 4.166 -7.713 1.00 96.88 165 ALA A O 1
ATOM 1253 N N . ASN A 1 166 ? 19.252 5.688 -8.357 1.00 98.31 166 ASN A N 1
ATOM 1254 C CA . ASN A 1 166 ? 19.370 6.319 -7.042 1.00 98.31 166 ASN A CA 1
ATOM 1255 C C . ASN A 1 166 ? 18.059 6.982 -6.591 1.00 98.31 166 ASN A C 1
ATOM 1257 O O . ASN A 1 166 ? 17.713 6.905 -5.415 1.00 98.31 166 ASN A O 1
ATOM 1261 N N . GLN A 1 167 ? 17.308 7.608 -7.504 1.00 97.69 167 GLN A N 1
ATOM 1262 C CA . GLN A 1 167 ? 15.995 8.186 -7.194 1.00 97.69 167 GLN A CA 1
ATOM 1263 C C . GLN A 1 167 ? 14.966 7.110 -6.832 1.00 97.69 167 GLN A C 1
ATOM 1265 O O . GLN A 1 167 ? 14.233 7.280 -5.859 1.00 97.69 167 GLN A O 1
ATOM 1270 N N . VAL A 1 168 ? 14.935 5.989 -7.563 1.00 97.50 168 VAL A N 1
ATOM 1271 C CA . VAL A 1 168 ? 14.063 4.846 -7.247 1.00 97.50 168 VAL A CA 1
ATOM 1272 C C . VAL A 1 168 ? 14.379 4.301 -5.855 1.00 97.50 168 VAL A C 1
ATOM 1274 O O . VAL A 1 168 ? 13.460 4.052 -5.076 1.00 97.50 168 VAL A O 1
ATOM 1277 N N . GLU A 1 169 ? 15.658 4.138 -5.517 1.00 97.12 169 GLU A N 1
ATOM 1278 C CA . GLU A 1 169 ? 16.068 3.641 -4.202 1.00 97.12 169 GLU A CA 1
ATOM 1279 C C . GLU A 1 169 ? 15.746 4.640 -3.081 1.00 97.12 169 GLU A C 1
ATOM 1281 O O . GLU A 1 169 ? 15.162 4.263 -2.066 1.00 97.12 169 GLU A O 1
ATOM 1286 N N . ALA A 1 170 ? 16.025 5.930 -3.285 1.00 97.94 170 ALA A N 1
ATOM 1287 C CA . ALA A 1 170 ? 15.665 6.974 -2.329 1.00 97.94 170 ALA A CA 1
ATOM 1288 C C . ALA A 1 170 ? 14.148 7.007 -2.072 1.00 97.94 170 ALA A C 1
ATOM 1290 O O . ALA A 1 170 ? 13.715 7.049 -0.920 1.00 97.94 170 ALA A O 1
ATOM 1291 N N . LYS A 1 171 ? 13.328 6.909 -3.129 1.00 97.50 171 LYS A N 1
ATOM 1292 C CA . LYS A 1 171 ? 11.866 6.900 -2.996 1.00 97.50 171 LYS A CA 1
ATOM 1293 C C . LYS A 1 171 ? 11.351 5.624 -2.327 1.00 97.50 171 LYS A C 1
ATOM 1295 O O . LYS A 1 171 ? 10.409 5.684 -1.542 1.00 97.50 171 LYS A O 1
ATOM 1300 N N . ARG A 1 172 ? 11.986 4.470 -2.567 1.00 96.94 172 ARG A N 1
ATOM 1301 C CA . ARG A 1 172 ? 11.688 3.216 -1.844 1.00 96.94 172 ARG A CA 1
ATOM 1302 C C . ARG A 1 172 ? 11.924 3.358 -0.346 1.00 96.94 172 ARG A C 1
ATOM 1304 O O . ARG A 1 172 ? 11.072 2.956 0.443 1.00 96.94 172 ARG A O 1
ATOM 1311 N N . GLN A 1 173 ? 13.051 3.950 0.037 1.00 97.69 173 GLN A N 1
ATOM 1312 C CA . GLN A 1 173 ? 13.370 4.206 1.441 1.00 97.69 173 GLN A CA 1
ATOM 1313 C C . GLN A 1 173 ? 12.383 5.195 2.066 1.00 97.69 173 GLN A C 1
ATOM 1315 O O . GLN A 1 173 ? 11.942 4.989 3.194 1.00 97.69 173 GLN A O 1
ATOM 1320 N N . GLU A 1 174 ? 11.976 6.228 1.329 1.00 95.06 174 GLU A N 1
ATOM 1321 C CA . GLU A 1 174 ? 10.958 7.176 1.782 1.00 95.06 174 GLU A CA 1
ATOM 1322 C C . GLU A 1 174 ? 9.611 6.485 2.045 1.00 95.06 174 GLU A C 1
ATOM 1324 O O . GLU A 1 174 ? 9.032 6.670 3.114 1.00 95.06 174 GLU A O 1
ATOM 1329 N N . VAL A 1 175 ? 9.146 5.624 1.131 1.00 95.88 175 VAL A N 1
ATOM 1330 C CA . VAL A 1 175 ? 7.920 4.827 1.327 1.00 95.88 175 VAL A CA 1
ATOM 1331 C C . VAL A 1 175 ? 8.013 3.991 2.606 1.00 95.88 175 VAL A C 1
ATOM 1333 O O . VAL A 1 175 ? 7.096 4.036 3.423 1.00 95.88 175 VAL A O 1
ATOM 1336 N N . GLN A 1 176 ? 9.134 3.304 2.840 1.00 96.19 176 GLN A N 1
ATOM 1337 C CA . GLN A 1 176 ? 9.340 2.529 4.070 1.00 96.19 176 GLN A CA 1
ATOM 1338 C C . GLN A 1 176 ? 9.313 3.405 5.330 1.00 96.19 176 GLN A C 1
ATOM 1340 O O . GLN A 1 176 ? 8.722 3.024 6.341 1.00 96.19 176 GLN A O 1
ATOM 1345 N N . GLN A 1 177 ? 9.923 4.592 5.287 1.00 96.00 177 GLN A N 1
ATOM 1346 C CA . GLN A 1 177 ? 9.895 5.533 6.409 1.00 96.00 177 GLN A CA 1
ATOM 1347 C C . GLN A 1 177 ? 8.476 6.042 6.688 1.00 96.00 177 GLN A C 1
ATOM 1349 O O . GLN A 1 177 ? 8.088 6.159 7.851 1.00 96.00 177 GLN A O 1
ATOM 1354 N N . ILE A 1 178 ? 7.685 6.324 5.649 1.00 90.94 178 ILE A N 1
ATOM 1355 C CA . ILE A 1 178 ? 6.283 6.736 5.801 1.00 90.94 178 ILE A CA 1
ATOM 1356 C C . ILE A 1 178 ? 5.461 5.596 6.411 1.00 90.94 178 ILE A C 1
ATOM 1358 O O . ILE A 1 178 ? 4.703 5.828 7.350 1.00 90.94 178 ILE A O 1
ATOM 1362 N N . GLU A 1 179 ? 5.646 4.355 5.956 1.00 89.75 179 GLU A N 1
ATOM 1363 C CA . GLU A 1 179 ? 4.969 3.185 6.533 1.00 89.75 179 GLU A CA 1
ATOM 1364 C C . GLU A 1 179 ? 5.295 3.013 8.023 1.00 89.75 179 GLU A C 1
ATOM 1366 O O . GLU A 1 179 ? 4.392 2.805 8.838 1.00 89.75 179 GLU A O 1
ATOM 1371 N N . GLN A 1 180 ? 6.563 3.187 8.409 1.00 95.12 180 GLN A N 1
ATOM 1372 C CA . GLN A 1 180 ? 6.979 3.161 9.814 1.00 95.12 180 GLN A CA 1
ATOM 1373 C C . GLN A 1 180 ? 6.336 4.288 10.633 1.00 95.12 180 GLN A C 1
ATOM 1375 O O . GLN A 1 180 ? 5.866 4.045 11.746 1.00 95.12 180 GLN A O 1
ATOM 1380 N N . LYS A 1 181 ? 6.269 5.512 10.092 1.00 93.50 181 LYS A N 1
ATOM 1381 C CA . LYS A 1 181 ? 5.594 6.642 10.751 1.00 93.50 181 LYS A CA 1
ATOM 1382 C C . LYS A 1 181 ? 4.103 6.379 10.937 1.00 93.50 181 LYS A C 1
ATOM 1384 O O . LYS A 1 181 ? 3.582 6.629 12.021 1.00 93.50 181 LYS A O 1
ATOM 1389 N N . ILE A 1 182 ? 3.429 5.834 9.924 1.00 92.38 182 ILE A N 1
ATOM 1390 C CA . ILE A 1 182 ? 2.014 5.455 10.012 1.00 92.38 182 ILE A CA 1
ATOM 1391 C C . ILE A 1 182 ? 1.816 4.411 11.115 1.00 92.38 182 ILE A C 1
ATOM 1393 O O . ILE A 1 182 ? 0.904 4.563 11.926 1.00 92.38 182 ILE A O 1
ATOM 1397 N N . ALA A 1 183 ? 2.675 3.391 11.193 1.00 91.19 183 ALA A N 1
ATOM 1398 C CA . ALA A 1 183 ? 2.606 2.379 12.247 1.00 91.19 183 ALA A CA 1
ATOM 1399 C C . ALA A 1 183 ? 2.821 2.984 13.648 1.00 91.19 183 ALA A C 1
ATOM 1401 O O . ALA A 1 183 ? 2.071 2.688 14.577 1.00 91.19 183 ALA A O 1
ATOM 1402 N N . ALA A 1 184 ? 3.796 3.884 13.801 1.00 91.88 184 ALA A N 1
ATOM 1403 C CA . ALA A 1 184 ? 4.048 4.572 15.065 1.00 91.88 184 ALA A CA 1
ATOM 1404 C C . ALA A 1 184 ? 2.868 5.466 15.492 1.00 91.88 184 ALA A C 1
ATOM 1406 O O . ALA A 1 184 ? 2.469 5.446 16.659 1.00 91.88 184 ALA A O 1
ATOM 1407 N N . LEU A 1 185 ? 2.278 6.219 14.556 1.00 89.25 185 LEU A N 1
ATOM 1408 C CA . LEU A 1 185 ? 1.092 7.043 14.806 1.00 89.25 185 LEU A CA 1
ATOM 1409 C C . LEU A 1 185 ? -0.133 6.189 15.148 1.00 89.25 185 LEU A C 1
ATOM 1411 O O . LEU A 1 185 ? -0.882 6.547 16.055 1.00 89.25 185 LEU A O 1
ATOM 1415 N N . ALA A 1 186 ? -0.315 5.048 14.479 1.00 88.94 186 ALA A N 1
ATOM 1416 C CA . ALA A 1 186 ? -1.386 4.105 14.784 1.00 88.94 186 ALA A CA 1
ATOM 1417 C C . ALA A 1 186 ? -1.259 3.547 16.211 1.00 88.94 186 ALA A C 1
ATOM 1419 O O . ALA A 1 186 ? -2.222 3.611 16.972 1.00 88.94 186 ALA A O 1
ATOM 1420 N N . ASN A 1 187 ? -0.061 3.114 16.616 1.00 90.00 187 ASN A N 1
ATOM 1421 C CA . ASN A 1 187 ? 0.196 2.640 17.981 1.00 90.00 187 ASN A CA 1
ATOM 1422 C C . ASN A 1 187 ? -0.041 3.742 19.026 1.00 90.00 187 ASN A C 1
ATOM 1424 O O . ASN A 1 187 ? -0.616 3.492 20.084 1.00 90.00 187 ASN A O 1
ATOM 1428 N N . LYS A 1 188 ? 0.368 4.983 18.729 1.00 88.88 188 LYS A N 1
ATOM 1429 C CA . LYS A 1 188 ? 0.116 6.139 19.602 1.00 88.88 188 LYS A CA 1
ATOM 1430 C C . LYS A 1 188 ? -1.382 6.423 19.739 1.00 88.88 188 LYS A C 1
ATOM 1432 O O . LYS A 1 188 ? -1.853 6.753 20.824 1.00 88.88 188 LYS A O 1
ATOM 1437 N N . LEU A 1 189 ? -2.142 6.312 18.651 1.00 88.12 189 LEU A N 1
ATOM 1438 C CA . LEU A 1 189 ? -3.597 6.458 18.684 1.00 88.12 189 LEU A CA 1
ATOM 1439 C C . LEU A 1 189 ? -4.257 5.362 19.509 1.00 88.12 189 LEU A C 1
ATOM 1441 O O . LEU A 1 189 ? -5.162 5.660 20.284 1.00 88.12 189 LEU A O 1
ATOM 1445 N N . GLU A 1 190 ? -3.785 4.125 19.393 1.00 87.38 190 GLU A N 1
ATOM 1446 C CA . GLU A 1 190 ? -4.271 3.011 20.199 1.00 87.38 190 GLU A CA 1
ATOM 1447 C C . GLU A 1 190 ? -3.982 3.220 21.690 1.00 87.38 190 GLU A C 1
ATOM 1449 O O . GLU A 1 190 ? -4.894 3.084 22.505 1.00 87.38 190 GLU A O 1
ATOM 1454 N N . SER A 1 191 ? -2.774 3.663 22.058 1.00 87.00 191 SER A N 1
ATOM 1455 C CA . SER A 1 191 ? -2.443 3.966 23.455 1.00 87.00 191 SER A CA 1
ATOM 1456 C C . SER A 1 191 ? -3.275 5.129 24.004 1.00 87.00 191 SER A C 1
ATOM 1458 O O . SER A 1 191 ? -3.805 5.037 25.108 1.00 87.00 191 SER A O 1
ATOM 1460 N N . MET A 1 192 ? -3.459 6.205 23.228 1.00 84.88 192 MET A N 1
ATOM 1461 C CA . MET A 1 192 ? -4.322 7.328 23.621 1.00 84.88 192 MET A CA 1
ATOM 1462 C C . MET A 1 192 ? -5.783 6.893 23.764 1.00 84.88 192 MET A C 1
ATOM 1464 O O . MET A 1 192 ? -6.471 7.326 24.689 1.00 84.88 192 MET A O 1
ATOM 1468 N N . ASN A 1 193 ? -6.261 6.021 22.876 1.00 84.69 193 ASN A N 1
ATOM 1469 C CA . ASN A 1 193 ? -7.613 5.488 22.944 1.00 84.69 193 ASN A CA 1
ATOM 1470 C C . ASN A 1 193 ? -7.790 4.551 24.147 1.00 84.69 193 ASN A C 1
ATOM 1472 O O . ASN A 1 193 ? -8.831 4.608 24.790 1.00 84.69 193 ASN A O 1
ATOM 1476 N N . HIS A 1 194 ? -6.775 3.760 24.506 1.00 81.06 194 HIS A N 1
ATOM 1477 C CA . HIS A 1 194 ? -6.785 2.949 25.722 1.00 81.06 194 HIS A CA 1
ATOM 1478 C C . HIS A 1 194 ? -6.757 3.817 26.988 1.00 81.06 194 HIS A C 1
ATOM 1480 O O . HIS A 1 194 ? -7.526 3.566 27.904 1.00 81.06 194 HIS A O 1
ATOM 1486 N N . GLU A 1 195 ? -5.964 4.890 27.043 1.00 80.50 195 GLU A N 1
ATOM 1487 C CA . GLU A 1 195 ? -5.950 5.807 28.195 1.00 80.50 195 GLU A CA 1
ATOM 1488 C C . GLU A 1 195 ? -7.271 6.568 28.394 1.00 80.50 195 GLU A C 1
ATOM 1490 O O . GLU A 1 195 ? -7.668 6.844 29.530 1.00 80.50 195 GLU A O 1
ATOM 1495 N N . LEU A 1 196 ? -7.934 6.939 27.295 1.00 70.81 196 LEU A N 1
ATOM 1496 C CA . LEU A 1 196 ? -9.237 7.609 27.307 1.00 70.81 196 LEU A CA 1
ATOM 1497 C C . LEU A 1 196 ? -10.387 6.614 27.552 1.00 70.81 196 LEU A C 1
ATOM 1499 O O . LEU A 1 196 ? -11.354 6.953 28.234 1.00 70.81 196 LEU A O 1
ATOM 1503 N N . GLY A 1 197 ? -10.270 5.389 27.032 1.00 64.44 197 GLY A N 1
ATOM 1504 C CA . GLY A 1 197 ? -11.210 4.281 27.218 1.00 64.44 197 GLY A CA 1
ATOM 1505 C C . GLY A 1 197 ? -11.176 3.718 28.637 1.00 64.44 197 GLY A C 1
ATOM 1506 O O . GLY A 1 197 ? -12.211 3.676 29.292 1.00 64.44 197 GLY A O 1
ATOM 1507 N N . ALA A 1 198 ? -9.988 3.455 29.187 1.00 54.50 198 ALA A N 1
ATOM 1508 C CA . ALA A 1 198 ? -9.790 2.968 30.555 1.00 54.50 198 ALA A CA 1
ATOM 1509 C C . ALA A 1 198 ? -10.289 3.946 31.640 1.00 54.50 198 ALA A C 1
ATOM 1511 O O . ALA A 1 198 ? -10.455 3.560 32.795 1.00 54.50 198 ALA A O 1
ATOM 1512 N N . ARG A 1 199 ? -10.545 5.218 31.295 1.00 50.53 199 ARG A N 1
ATOM 1513 C CA . ARG A 1 199 ? -11.200 6.199 32.183 1.00 50.53 199 ARG A CA 1
ATOM 1514 C C . ARG A 1 199 ? -12.718 6.296 32.004 1.00 50.53 199 ARG A C 1
ATOM 1516 O O . ARG A 1 199 ? -13.381 6.823 32.895 1.00 50.53 199 ARG A O 1
ATOM 1523 N N . LYS A 1 200 ? -13.266 5.819 30.882 1.00 52.94 200 LYS A N 1
ATOM 1524 C CA . LYS A 1 200 ? -14.709 5.806 30.568 1.00 52.94 200 LYS A CA 1
ATOM 1525 C C . LYS A 1 200 ? -15.361 4.428 30.710 1.00 52.94 200 LYS A C 1
ATOM 1527 O O . LYS A 1 200 ? -16.587 4.348 30.671 1.00 52.94 200 LYS A O 1
ATOM 1532 N N . GLU A 1 201 ? -14.584 3.366 30.870 1.00 47.12 201 GLU A N 1
ATOM 1533 C CA . GLU A 1 201 ? -15.097 2.009 31.035 1.00 47.12 201 GLU A CA 1
ATOM 1534 C C . GLU A 1 201 ? -15.660 1.806 32.451 1.00 47.12 201 GLU A C 1
ATOM 1536 O O . GLU A 1 201 ? -14.968 1.443 33.400 1.00 47.12 201 GLU A O 1
ATOM 1541 N N . GLU A 1 202 ? -16.975 2.014 32.577 1.00 53.25 202 GLU A N 1
ATOM 1542 C CA . GLU A 1 202 ? -17.812 1.139 33.405 1.00 53.25 202 GLU A CA 1
ATOM 1543 C C . GLU A 1 202 ? -17.394 -0.321 33.156 1.00 53.25 202 GLU A C 1
ATOM 1545 O O . GLU A 1 202 ? -17.092 -0.648 32.003 1.00 53.25 202 GLU A O 1
ATOM 1550 N N . PRO A 1 203 ? -17.374 -1.194 34.184 1.00 50.16 203 PRO A N 1
ATOM 1551 C CA . PRO A 1 203 ? -16.873 -2.558 34.045 1.00 50.16 203 PRO A CA 1
ATOM 1552 C C . PRO A 1 203 ? -17.504 -3.203 32.816 1.00 50.16 203 PRO A C 1
ATOM 1554 O O . PRO A 1 203 ? -18.734 -3.269 32.711 1.00 50.16 203 PRO A O 1
ATOM 1557 N N . ILE A 1 204 ? -16.661 -3.601 31.860 1.00 59.00 204 ILE A N 1
ATOM 1558 C CA . ILE A 1 204 ? -17.112 -4.239 30.633 1.00 59.00 204 ILE A CA 1
ATOM 1559 C C . ILE A 1 204 ? -17.883 -5.474 31.075 1.00 59.00 204 ILE A C 1
ATOM 1561 O O . ILE A 1 204 ? -17.341 -6.394 31.686 1.00 59.00 204 ILE A O 1
ATOM 1565 N N . THR A 1 205 ? -19.196 -5.454 30.865 1.00 66.75 205 THR A N 1
ATOM 1566 C CA . THR A 1 205 ? -19.983 -6.645 31.118 1.00 66.75 205 THR A CA 1
ATOM 1567 C C . THR A 1 205 ? -19.514 -7.702 30.119 1.00 66.75 205 THR A C 1
ATOM 1569 O O . THR A 1 205 ? -19.236 -7.360 28.964 1.00 66.75 205 THR A O 1
ATOM 1572 N N . PRO A 1 206 ? -19.453 -8.984 30.510 1.00 67.19 206 PRO A N 1
ATOM 1573 C CA . PRO A 1 206 ? -19.063 -10.070 29.607 1.00 67.19 206 PRO A CA 1
ATOM 1574 C C . PRO A 1 206 ? -19.859 -10.060 28.283 1.00 67.19 206 PRO A C 1
ATOM 1576 O O . PRO A 1 206 ? -19.365 -10.476 27.241 1.00 67.19 206 PRO A O 1
ATOM 1579 N N . GLU A 1 207 ? -21.075 -9.510 28.291 1.00 69.25 207 GLU A N 1
ATOM 1580 C CA . GLU A 1 207 ? -21.909 -9.305 27.102 1.00 69.25 207 GLU A CA 1
ATOM 1581 C C . GLU A 1 207 ? -21.349 -8.264 26.116 1.00 69.25 207 GLU A C 1
ATOM 1583 O O . GLU A 1 207 ? -21.327 -8.519 24.915 1.00 69.25 207 GLU A O 1
ATOM 1588 N N . LYS A 1 208 ? -20.834 -7.122 26.594 1.00 76.62 208 LYS A N 1
ATOM 1589 C CA . LYS A 1 208 ? -20.225 -6.096 25.727 1.00 76.62 208 LYS A CA 1
ATOM 1590 C C . LYS A 1 208 ? -18.920 -6.590 25.097 1.00 76.62 208 LYS A C 1
ATOM 1592 O O . LYS A 1 208 ? -18.655 -6.318 23.928 1.00 76.62 208 LYS A O 1
ATOM 1597 N N . GLU A 1 209 ? -18.127 -7.342 25.858 1.00 76.06 209 GLU A N 1
ATOM 1598 C CA . GLU A 1 209 ? -16.922 -8.021 25.369 1.00 76.06 209 GLU A CA 1
ATOM 1599 C C . GLU A 1 209 ? -17.263 -9.030 24.269 1.00 76.06 209 GLU A C 1
ATOM 1601 O O . GLU A 1 209 ? -16.662 -9.005 23.192 1.00 76.06 209 GLU A O 1
ATOM 1606 N N . ARG A 1 210 ? -18.280 -9.873 24.497 1.00 78.94 210 ARG A N 1
ATOM 1607 C CA . ARG A 1 210 ? -18.800 -10.797 23.484 1.00 78.94 210 ARG A CA 1
ATOM 1608 C C . ARG A 1 210 ? -19.191 -10.063 22.206 1.00 78.94 210 ARG A C 1
ATOM 1610 O O . ARG A 1 210 ? -18.770 -10.469 21.124 1.00 78.94 210 ARG A O 1
ATOM 1617 N N . ASP A 1 211 ? -19.976 -8.998 22.321 1.00 82.62 211 ASP A N 1
ATOM 1618 C CA . ASP A 1 211 ? -20.470 -8.255 21.164 1.00 82.62 211 ASP A CA 1
ATOM 1619 C C . ASP A 1 211 ? -19.335 -7.599 20.371 1.00 82.62 211 ASP A C 1
ATOM 1621 O O . ASP A 1 211 ? -19.369 -7.606 19.140 1.00 82.62 211 ASP A O 1
ATOM 1625 N N . ALA A 1 212 ? -18.293 -7.106 21.045 1.00 82.81 212 ALA A N 1
ATOM 1626 C CA . ALA A 1 212 ? -17.106 -6.557 20.392 1.00 82.81 212 ALA A CA 1
ATOM 1627 C C . ALA A 1 212 ? -16.340 -7.624 19.589 1.00 82.81 212 ALA A C 1
ATOM 1629 O O . ALA A 1 212 ? -15.953 -7.386 18.442 1.00 82.81 212 ALA A O 1
ATOM 1630 N N . TRP A 1 213 ? -16.165 -8.819 20.156 1.00 84.25 213 TRP A N 1
ATOM 1631 C CA . TRP A 1 213 ? -15.522 -9.947 19.479 1.00 84.25 213 TRP A CA 1
ATOM 1632 C C . TRP A 1 213 ? -16.347 -10.463 18.294 1.00 84.25 213 TRP A C 1
ATOM 1634 O O . TRP A 1 213 ? -15.817 -10.648 17.195 1.00 84.25 213 TRP A O 1
ATOM 1644 N N . VAL A 1 214 ? -17.662 -10.609 18.471 1.00 85.44 214 VAL A N 1
ATOM 1645 C CA . VAL A 1 214 ? -18.589 -10.979 17.392 1.00 85.44 214 VAL A CA 1
ATOM 1646 C C . VAL A 1 214 ? -18.585 -9.922 16.286 1.00 85.44 214 VAL A C 1
ATOM 1648 O O . VAL A 1 214 ? -18.572 -10.275 15.107 1.00 85.44 214 VAL A O 1
ATOM 1651 N N . ALA A 1 215 ? -18.551 -8.632 16.629 1.00 86.06 215 ALA A N 1
ATOM 1652 C CA . ALA A 1 215 ? -18.498 -7.543 15.655 1.00 86.06 215 ALA A CA 1
ATOM 1653 C C . ALA A 1 215 ? -17.218 -7.563 14.806 1.00 86.06 215 ALA A C 1
ATOM 1655 O O . ALA A 1 215 ? -17.276 -7.195 13.634 1.00 86.06 215 ALA A O 1
ATOM 1656 N N . ARG A 1 216 ? -16.088 -8.033 15.354 1.00 85.25 216 ARG A N 1
ATOM 1657 C CA . ARG A 1 216 ? -14.825 -8.202 14.612 1.00 85.25 216 ARG A CA 1
ATOM 1658 C C . ARG A 1 216 ? -14.856 -9.395 13.653 1.00 85.25 216 ARG A C 1
ATOM 1660 O O . ARG A 1 216 ? -14.383 -9.282 12.527 1.00 85.25 216 ARG A O 1
ATOM 1667 N N . VAL A 1 217 ? -15.439 -10.523 14.064 1.00 88.44 217 VAL A N 1
ATOM 1668 C CA . VAL A 1 217 ? -15.466 -11.759 13.254 1.00 88.44 217 VAL A CA 1
ATOM 1669 C C . VAL A 1 217 ? -16.572 -11.743 12.188 1.00 88.44 217 VAL A C 1
ATOM 1671 O O . VAL A 1 217 ? -16.400 -12.292 11.099 1.00 88.44 217 VAL A O 1
ATOM 1674 N N . ARG A 1 218 ? -17.703 -11.080 12.460 1.00 88.44 218 ARG A N 1
ATOM 1675 C CA . ARG A 1 218 ? -18.861 -10.994 11.553 1.00 88.44 218 ARG A CA 1
ATOM 1676 C C . ARG A 1 218 ? -18.522 -10.526 10.126 1.00 88.44 218 ARG A C 1
ATOM 1678 O O . ARG A 1 218 ? -18.947 -11.217 9.201 1.00 88.44 218 ARG A O 1
ATOM 1685 N N . PRO A 1 219 ? -17.792 -9.417 9.891 1.00 90.50 219 PRO A N 1
ATOM 1686 C CA . PRO A 1 219 ? -17.483 -8.977 8.530 1.00 90.50 219 PRO A CA 1
ATOM 1687 C C . PRO A 1 219 ? -16.604 -9.982 7.778 1.00 90.50 219 PRO A C 1
ATOM 1689 O O . PRO A 1 219 ? -16.852 -10.234 6.604 1.00 90.50 219 PRO A O 1
ATOM 1692 N N . LEU A 1 220 ? -15.645 -10.628 8.449 1.00 89.31 220 LEU A N 1
ATOM 1693 C CA . LEU A 1 220 ? 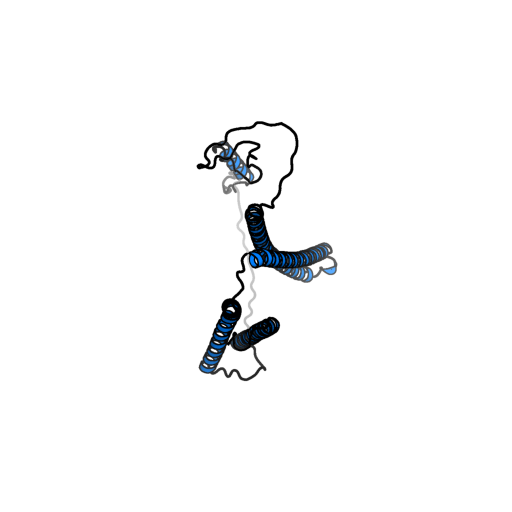-14.793 -11.645 7.824 1.00 89.31 220 LEU A CA 1
ATOM 1694 C C . LEU A 1 220 ? -15.598 -12.868 7.376 1.00 89.31 220 LEU A C 1
ATOM 1696 O O . LEU A 1 220 ? -15.354 -13.405 6.298 1.00 89.31 220 LEU A O 1
ATOM 1700 N N . ARG A 1 221 ? -16.595 -13.279 8.167 1.00 89.56 221 ARG A N 1
ATOM 1701 C CA . ARG A 1 221 ? -17.523 -14.356 7.788 1.00 89.56 221 ARG A CA 1
ATOM 1702 C C . ARG A 1 221 ? -18.414 -13.959 6.616 1.00 89.56 221 ARG A C 1
ATOM 1704 O O . ARG A 1 221 ? -18.572 -14.743 5.689 1.00 89.56 221 ARG A O 1
ATOM 1711 N N . GLN A 1 222 ? -18.927 -12.729 6.607 1.00 93.06 222 GLN A N 1
ATOM 1712 C CA . GLN A 1 222 ? -19.705 -12.215 5.475 1.00 93.06 222 GLN A CA 1
ATOM 1713 C C . GLN A 1 222 ? -18.872 -12.146 4.190 1.00 93.06 222 GLN A C 1
ATOM 1715 O O . GLN A 1 222 ? -19.371 -12.455 3.110 1.00 93.06 222 GLN A O 1
ATOM 1720 N N . GLU A 1 223 ? -17.604 -11.747 4.281 1.00 89.00 223 GLU A N 1
ATOM 1721 C CA . GLU A 1 223 ? -16.699 -11.782 3.134 1.00 89.00 223 GLU A CA 1
ATOM 1722 C C . GLU A 1 223 ? -16.396 -13.208 2.682 1.00 89.00 223 GLU A C 1
ATOM 1724 O O . GLU A 1 223 ? -16.377 -13.461 1.480 1.00 89.00 223 GLU A O 1
ATOM 1729 N N . LEU A 1 224 ? -16.212 -14.143 3.617 1.00 88.62 224 LEU A N 1
ATOM 1730 C CA . LEU A 1 224 ? -16.003 -15.551 3.295 1.00 88.62 224 LEU A CA 1
ATOM 1731 C C . LEU A 1 224 ? -17.197 -16.114 2.520 1.00 88.62 224 LEU A C 1
ATOM 1733 O O . LEU A 1 224 ? -17.002 -16.689 1.454 1.00 88.62 224 LEU A O 1
ATOM 1737 N N . GLU A 1 225 ? -18.420 -15.877 2.996 1.00 94.25 225 GLU A N 1
ATOM 1738 C CA . GLU A 1 225 ? -19.650 -16.299 2.314 1.00 94.25 225 GLU A CA 1
ATOM 1739 C C . GLU A 1 225 ? -19.766 -15.694 0.909 1.00 94.25 225 GLU A C 1
ATOM 1741 O O . 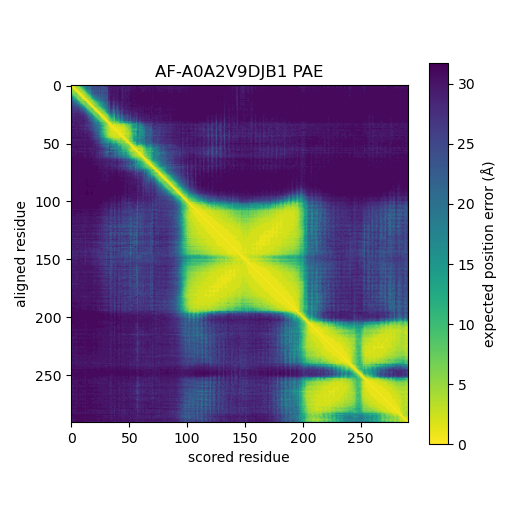GLU A 1 225 ? -20.130 -16.387 -0.042 1.00 94.25 225 GLU A O 1
ATOM 1746 N N . ARG A 1 226 ? -19.413 -14.411 0.742 1.00 94.56 226 ARG A N 1
ATOM 1747 C CA . ARG A 1 226 ? -19.408 -13.751 -0.576 1.00 94.56 226 ARG A CA 1
ATOM 1748 C C . ARG A 1 226 ? -18.398 -14.384 -1.528 1.00 94.56 226 ARG A C 1
ATOM 1750 O O . ARG A 1 226 ? -18.746 -14.664 -2.672 1.00 94.56 226 ARG A O 1
ATOM 1757 N N . VAL A 1 227 ? -17.173 -14.619 -1.061 1.00 93.62 227 VAL A N 1
ATOM 1758 C CA . VAL A 1 227 ? -16.108 -15.241 -1.862 1.00 93.62 227 VAL A CA 1
ATOM 1759 C C . VAL A 1 227 ? -16.475 -16.680 -2.218 1.00 93.62 227 VAL A C 1
ATOM 1761 O O . VAL A 1 227 ? -16.284 -17.098 -3.355 1.00 93.62 227 VAL A O 1
ATOM 1764 N N . GLU A 1 228 ? -17.050 -17.438 -1.286 1.00 92.38 228 GLU A N 1
ATOM 1765 C CA . GLU A 1 228 ? -17.521 -18.798 -1.551 1.00 92.38 228 GLU A CA 1
ATOM 1766 C C . GLU A 1 228 ? -18.661 -18.822 -2.576 1.00 92.38 228 GLU A C 1
ATOM 1768 O O . GLU A 1 228 ? -18.633 -19.641 -3.496 1.00 92.38 228 GLU A O 1
ATOM 1773 N N . ALA A 1 229 ? -19.620 -17.898 -2.486 1.00 95.12 229 ALA A N 1
ATOM 1774 C CA . ALA A 1 229 ? -20.676 -17.761 -3.485 1.00 95.12 229 ALA A CA 1
ATOM 1775 C C . ALA A 1 229 ? -20.117 -17.401 -4.875 1.00 95.12 229 ALA A C 1
ATOM 1777 O O . ALA A 1 229 ? -20.581 -17.929 -5.887 1.00 95.12 229 ALA A O 1
ATOM 1778 N N . GLU A 1 230 ? -19.094 -16.545 -4.938 1.00 92.62 230 GLU A N 1
ATOM 1779 C CA . GLU A 1 230 ? -18.424 -16.179 -6.187 1.00 92.62 230 GLU A CA 1
ATOM 1780 C C . GLU A 1 230 ? -17.663 -17.362 -6.799 1.00 92.62 230 GLU A C 1
ATOM 1782 O O . GLU A 1 230 ? -17.796 -17.620 -7.994 1.00 92.62 230 GLU A O 1
ATOM 1787 N N . ILE A 1 231 ? -16.955 -18.149 -5.982 1.00 91.06 231 ILE A N 1
ATOM 1788 C CA . ILE A 1 231 ? -16.314 -19.402 -6.411 1.00 91.06 231 ILE A CA 1
ATOM 1789 C C . ILE A 1 231 ? -17.347 -20.343 -7.034 1.00 91.06 231 ILE A C 1
ATOM 1791 O O . ILE A 1 231 ? -17.116 -20.874 -8.122 1.00 91.06 231 ILE A O 1
ATOM 1795 N N . GLN A 1 232 ? -18.491 -20.544 -6.372 1.00 90.44 232 GLN A N 1
ATOM 1796 C CA . GLN A 1 232 ? -19.552 -21.413 -6.889 1.00 90.44 232 GLN A CA 1
ATOM 1797 C C . GLN A 1 232 ? -20.123 -20.889 -8.203 1.00 90.44 232 GLN A C 1
ATOM 1799 O O . GLN A 1 232 ? -20.340 -21.662 -9.134 1.00 90.44 232 GLN A O 1
ATOM 1804 N N . ARG A 1 233 ? -20.308 -19.572 -8.315 1.00 90.31 233 ARG A N 1
ATOM 1805 C CA . ARG A 1 233 ? -20.766 -18.938 -9.549 1.00 90.31 233 ARG A CA 1
ATOM 1806 C C . ARG A 1 233 ? -19.775 -19.143 -10.694 1.00 90.31 233 ARG A C 1
ATOM 1808 O O . ARG A 1 233 ? -20.188 -19.557 -11.770 1.00 90.31 233 ARG A O 1
ATOM 1815 N N . VAL A 1 234 ? -18.486 -18.890 -10.472 1.00 88.19 234 VAL A N 1
ATOM 1816 C CA . VAL A 1 234 ? -17.442 -19.053 -11.498 1.00 88.19 234 VAL A CA 1
ATOM 1817 C C . VAL A 1 234 ? -17.340 -20.511 -11.948 1.00 88.19 234 VAL A C 1
ATOM 1819 O O . VAL A 1 234 ? -17.215 -20.776 -13.142 1.00 88.19 234 VAL A O 1
ATOM 1822 N N . ARG A 1 235 ? -17.450 -21.463 -11.013 1.00 85.06 235 ARG A N 1
ATOM 1823 C CA . ARG A 1 235 ? -17.485 -22.898 -11.330 1.00 85.06 235 ARG A CA 1
ATOM 1824 C C . ARG A 1 235 ? -18.719 -23.267 -12.154 1.00 85.06 235 ARG A C 1
ATOM 1826 O O . ARG A 1 235 ? -18.567 -23.865 -13.210 1.00 85.06 235 ARG A O 1
ATOM 1833 N N . ALA A 1 236 ? -19.909 -22.820 -11.751 1.00 85.56 236 ALA A N 1
ATOM 1834 C CA . ALA A 1 236 ? -21.142 -23.061 -12.499 1.00 85.56 236 ALA A CA 1
ATOM 1835 C C . ALA A 1 236 ? -21.122 -22.424 -13.903 1.00 85.56 236 ALA A C 1
ATOM 1837 O O . ALA A 1 236 ? -21.608 -23.020 -14.861 1.00 85.56 236 ALA A O 1
ATOM 1838 N N . GLU A 1 237 ? -20.542 -21.227 -14.051 1.00 84.81 237 GLU A N 1
ATOM 1839 C CA . GLU A 1 237 ? -20.356 -20.574 -15.353 1.00 84.81 237 GLU A CA 1
ATOM 1840 C C . GLU A 1 237 ? -19.363 -21.338 -16.244 1.00 84.81 237 GLU A C 1
ATOM 1842 O O . GLU A 1 237 ? -19.571 -21.427 -17.457 1.00 84.81 237 GLU A O 1
ATOM 1847 N N . ALA A 1 238 ? -18.303 -21.907 -15.665 1.00 80.56 238 ALA A N 1
ATOM 1848 C CA . ALA A 1 238 ? -17.368 -22.764 -16.388 1.00 80.56 238 ALA A CA 1
ATOM 1849 C C . ALA A 1 238 ? -18.035 -24.076 -16.836 1.00 80.56 238 ALA A C 1
ATOM 1851 O O . ALA A 1 238 ? -17.941 -24.426 -18.015 1.00 80.56 238 ALA A O 1
ATOM 1852 N N . ASP A 1 239 ? -18.789 -24.729 -15.947 1.00 80.44 239 ASP A N 1
ATOM 1853 C CA . ASP A 1 239 ? -19.545 -25.951 -16.244 1.00 80.44 239 ASP A CA 1
ATOM 1854 C C . ASP A 1 239 ? -20.596 -25.709 -17.339 1.00 80.44 239 ASP A C 1
ATOM 1856 O O . ASP A 1 239 ? -20.700 -26.482 -18.292 1.00 80.44 239 ASP A O 1
ATOM 1860 N N . ALA A 1 240 ? -21.326 -24.588 -17.270 1.00 81.50 240 ALA A N 1
ATOM 1861 C CA . ALA A 1 240 ? -22.307 -24.193 -18.283 1.00 81.50 240 ALA A CA 1
ATOM 1862 C C . ALA A 1 240 ? -21.674 -23.922 -19.659 1.00 81.50 240 ALA A C 1
ATOM 1864 O O . ALA A 1 240 ? -22.315 -24.121 -20.690 1.00 81.50 240 ALA A O 1
ATOM 1865 N N . ARG A 1 241 ? -20.408 -23.487 -19.692 1.00 78.69 241 ARG A N 1
ATOM 1866 C CA . ARG A 1 241 ? -19.618 -23.333 -20.926 1.00 78.69 241 ARG A CA 1
ATOM 1867 C C . ARG A 1 241 ? -18.949 -24.636 -21.374 1.00 78.69 241 ARG A C 1
ATOM 1869 O O . ARG A 1 241 ? -18.210 -24.618 -22.356 1.00 78.69 241 ARG A O 1
ATOM 1876 N N . GLY A 1 242 ? -19.184 -25.747 -20.672 1.00 70.19 242 GLY A N 1
ATOM 1877 C CA . GLY A 1 242 ? -18.551 -27.037 -20.938 1.00 70.19 242 GLY A CA 1
ATOM 1878 C C . GLY A 1 242 ? -17.043 -27.044 -20.673 1.00 70.19 242 GLY A C 1
ATOM 1879 O O . GLY A 1 242 ? -16.343 -27.929 -21.161 1.00 70.19 242 GLY A O 1
ATOM 1880 N N . MET A 1 243 ? -16.523 -26.057 -19.933 1.00 64.94 243 MET A N 1
ATOM 1881 C CA . MET A 1 243 ? -15.122 -26.014 -19.526 1.00 64.94 243 MET A CA 1
ATOM 1882 C C . MET A 1 243 ? -14.956 -26.846 -18.260 1.00 64.94 243 MET A C 1
ATOM 1884 O O . MET A 1 243 ? -15.225 -26.388 -17.154 1.00 64.94 243 MET A O 1
ATOM 1888 N N . THR A 1 244 ? -14.476 -28.073 -18.418 1.00 59.81 244 THR A N 1
ATOM 1889 C CA . THR A 1 244 ? -14.084 -28.922 -17.295 1.00 59.81 244 THR A CA 1
ATOM 1890 C C . THR A 1 244 ? -12.876 -28.320 -16.572 1.00 59.81 244 THR A C 1
ATOM 1892 O O . THR A 1 244 ? -11.746 -28.438 -17.046 1.00 59.81 244 THR A O 1
ATOM 1895 N N . LEU A 1 245 ? -13.113 -27.699 -15.412 1.00 58.44 245 LEU A N 1
ATOM 1896 C CA . LEU A 1 245 ? -12.100 -27.222 -14.458 1.00 58.44 245 LEU A CA 1
ATOM 1897 C C . LEU A 1 245 ? -11.422 -28.409 -13.742 1.00 58.44 245 LEU A C 1
ATOM 1899 O O . LEU A 1 245 ? -11.477 -28.537 -12.521 1.00 58.44 245 LEU A O 1
ATOM 1903 N N . TYR A 1 246 ? -10.818 -29.330 -14.492 1.00 47.75 246 TYR A N 1
ATOM 1904 C CA . TYR A 1 246 ? -10.060 -30.434 -13.907 1.00 47.75 246 TYR A CA 1
ATOM 1905 C C . TYR A 1 246 ? -8.581 -30.063 -13.785 1.00 47.75 246 TYR A C 1
ATOM 1907 O O . TYR A 1 246 ? -7.836 -30.103 -14.756 1.00 47.75 246 TYR A O 1
ATOM 1915 N N . GLY A 1 247 ? -8.162 -29.797 -12.546 1.00 49.06 247 GLY A N 1
ATOM 1916 C CA . GLY A 1 247 ? -6.782 -29.972 -12.096 1.00 49.06 247 GLY A CA 1
ATOM 1917 C C . GLY A 1 247 ? -5.829 -28.796 -12.322 1.00 49.06 247 GLY A C 1
ATOM 1918 O O . GLY A 1 247 ? -5.869 -28.092 -13.321 1.00 49.06 247 GLY A O 1
ATOM 1919 N N . VAL A 1 248 ? -4.914 -28.642 -11.360 1.00 42.72 248 VAL A N 1
ATOM 1920 C CA . VAL A 1 248 ? -3.860 -27.613 -11.203 1.00 42.72 248 VAL A CA 1
ATOM 1921 C C . VAL A 1 248 ? -2.812 -27.614 -12.338 1.00 42.72 248 VAL A C 1
ATOM 1923 O O . VAL A 1 248 ? -1.744 -27.022 -12.222 1.00 42.72 248 VAL A O 1
ATOM 1926 N N . THR A 1 249 ? -3.060 -28.282 -13.461 1.00 45.53 249 THR A N 1
ATOM 1927 C CA . THR A 1 249 ? -2.038 -28.492 -14.485 1.00 45.53 249 THR A CA 1
ATOM 1928 C C . THR A 1 249 ? -2.585 -28.280 -15.891 1.00 45.53 249 THR A C 1
ATOM 1930 O O . THR A 1 249 ? -3.377 -29.066 -16.391 1.00 45.53 249 THR A O 1
ATOM 1933 N N . ALA A 1 250 ? -2.029 -27.237 -16.518 1.00 38.50 250 ALA A N 1
ATOM 1934 C CA . ALA A 1 250 ? -2.017 -26.901 -17.942 1.00 38.50 250 ALA A CA 1
ATOM 1935 C C . ALA A 1 250 ? -3.101 -25.929 -18.455 1.00 38.50 250 ALA A C 1
ATOM 1937 O O . ALA A 1 250 ? -4.233 -26.298 -18.740 1.00 38.50 250 ALA A O 1
ATOM 1938 N N . GLY A 1 251 ? -2.660 -24.689 -18.708 1.00 42.09 251 GLY A N 1
ATOM 1939 C CA . GLY A 1 251 ? -3.288 -23.763 -19.656 1.00 42.09 251 GLY A CA 1
ATOM 1940 C C . GLY A 1 251 ? -4.113 -22.663 -18.999 1.00 42.09 251 GLY A C 1
ATOM 1941 O O . GLY A 1 251 ? -5.318 -22.807 -18.831 1.00 42.09 251 GLY A O 1
ATOM 1942 N N . GLY A 1 252 ? -3.457 -21.550 -18.655 1.00 53.91 252 GLY A N 1
ATOM 1943 C CA . GLY A 1 252 ? -4.057 -20.389 -17.997 1.00 53.91 252 GLY A CA 1
ATOM 1944 C C . GLY A 1 252 ? -5.215 -19.769 -18.780 1.00 53.91 252 GLY A C 1
ATOM 1945 O O . GLY A 1 252 ? -5.023 -18.853 -19.576 1.00 53.91 252 GLY A O 1
ATOM 1946 N N . SER A 1 253 ? -6.432 -20.230 -18.505 1.00 65.50 253 SER A N 1
ATOM 1947 C CA . SER A 1 253 ? -7.640 -19.480 -18.817 1.00 65.50 253 SER A CA 1
ATOM 1948 C C . SER A 1 253 ? -7.824 -18.391 -17.757 1.00 65.50 253 SER A C 1
ATOM 1950 O O . SER A 1 253 ? -7.519 -18.584 -16.577 1.00 65.50 253 SER A O 1
ATOM 1952 N N . MET A 1 254 ? -8.327 -17.224 -18.168 1.00 68.25 254 MET A N 1
ATOM 1953 C CA . MET A 1 254 ? -8.666 -16.125 -17.251 1.00 68.25 254 MET A CA 1
ATOM 1954 C C . MET A 1 254 ? -9.544 -16.621 -16.087 1.00 68.25 254 MET A C 1
ATOM 1956 O O . MET A 1 254 ? -9.341 -16.213 -14.949 1.00 68.25 254 MET A O 1
ATOM 1960 N N . THR A 1 255 ? -10.440 -17.573 -16.363 1.00 78.56 255 THR A N 1
ATOM 1961 C CA . THR A 1 255 ? -11.330 -18.224 -15.393 1.00 78.56 255 THR A CA 1
ATOM 1962 C C . THR A 1 255 ? -10.583 -19.079 -14.365 1.00 78.56 255 THR A C 1
ATOM 1964 O O . THR A 1 255 ? -10.901 -19.005 -13.182 1.00 78.56 255 THR A O 1
ATOM 1967 N N . ALA A 1 256 ? -9.564 -19.848 -14.767 1.00 76.81 256 ALA A N 1
ATOM 1968 C CA . ALA A 1 256 ? -8.752 -20.631 -13.830 1.00 76.81 256 ALA A CA 1
ATOM 1969 C C . ALA A 1 256 ? -7.927 -19.726 -12.899 1.00 76.81 256 ALA A C 1
ATOM 1971 O O . ALA A 1 256 ? -7.873 -19.961 -11.693 1.00 76.81 256 ALA A O 1
ATOM 1972 N N . ASN A 1 257 ? -7.357 -18.641 -13.437 1.00 82.81 257 ASN A N 1
ATOM 1973 C CA . ASN A 1 257 ? -6.634 -17.650 -12.635 1.00 82.81 257 ASN A CA 1
ATOM 1974 C C . ASN A 1 257 ? -7.562 -16.920 -11.650 1.00 82.81 257 ASN A C 1
ATOM 1976 O O . ASN A 1 257 ? -7.193 -16.719 -10.495 1.00 82.81 257 ASN A O 1
ATOM 1980 N N . GLN A 1 258 ? -8.774 -16.552 -12.081 1.00 84.56 258 GLN A N 1
ATOM 1981 C CA . GLN A 1 258 ? -9.792 -15.959 -11.206 1.00 84.56 258 GLN A CA 1
ATOM 1982 C C . GLN A 1 258 ? -10.194 -16.917 -10.083 1.00 84.56 258 GLN A C 1
ATOM 1984 O O . GLN A 1 258 ? -10.240 -16.520 -8.921 1.00 84.56 258 GLN A O 1
ATOM 1989 N N . LEU A 1 259 ? -10.422 -18.191 -10.408 1.00 86.62 259 LEU A N 1
ATOM 1990 C CA . LEU A 1 259 ? -10.774 -19.199 -9.415 1.00 86.62 259 LEU A CA 1
ATOM 1991 C C . LEU A 1 259 ? -9.661 -19.376 -8.376 1.00 86.62 259 LEU A C 1
ATOM 1993 O O . LEU A 1 259 ? -9.934 -19.359 -7.179 1.00 86.62 259 LEU A O 1
ATOM 1997 N N . GLN A 1 260 ? -8.404 -19.449 -8.820 1.00 86.62 260 GLN A N 1
ATOM 1998 C CA . GLN A 1 260 ? -7.250 -19.544 -7.928 1.00 86.62 260 GLN A CA 1
ATOM 1999 C C . GLN A 1 260 ? -7.114 -18.305 -7.025 1.00 86.62 260 GLN A C 1
ATOM 2001 O O . GLN A 1 260 ? -6.798 -18.432 -5.842 1.00 86.62 260 GLN A O 1
ATOM 2006 N N . GLN A 1 261 ? -7.377 -17.101 -7.543 1.00 88.62 261 GLN A N 1
ATOM 2007 C CA . GLN A 1 261 ? -7.381 -15.876 -6.732 1.00 88.62 261 GLN A CA 1
ATOM 2008 C C . GLN A 1 261 ? -8.467 -15.908 -5.651 1.00 88.62 261 GLN A C 1
ATOM 2010 O O . GLN A 1 261 ? -8.192 -15.564 -4.498 1.00 88.62 261 GLN A O 1
ATOM 2015 N N . LEU A 1 262 ? -9.677 -16.352 -5.995 1.00 91.75 262 LEU A N 1
ATOM 2016 C CA . LEU A 1 262 ? -10.776 -16.479 -5.038 1.00 91.75 262 LEU A CA 1
ATOM 2017 C C . LEU A 1 262 ? -10.487 -17.552 -3.980 1.00 91.75 262 LEU A C 1
ATOM 2019 O O . LEU A 1 262 ? -10.741 -17.331 -2.798 1.00 91.75 262 LEU A O 1
ATOM 2023 N N . GLU A 1 263 ? -9.893 -18.681 -4.369 1.00 91.62 263 GLU A N 1
ATOM 2024 C CA . GLU A 1 263 ? -9.476 -19.738 -3.440 1.00 91.62 263 GLU A CA 1
ATOM 2025 C C . GLU A 1 263 ? -8.383 -19.260 -2.475 1.00 91.62 263 GLU A C 1
ATOM 2027 O O . GLU A 1 263 ? -8.472 -19.504 -1.269 1.00 91.62 263 GLU A O 1
ATOM 2032 N N . ASN A 1 264 ? -7.404 -18.498 -2.968 1.00 93.00 264 ASN A N 1
ATOM 2033 C CA . ASN A 1 264 ? -6.391 -17.867 -2.123 1.00 93.00 264 ASN A CA 1
ATOM 2034 C C . ASN A 1 264 ? -7.017 -16.861 -1.146 1.00 93.00 264 ASN A C 1
ATOM 2036 O O . ASN A 1 264 ? -6.665 -16.843 0.036 1.00 93.00 264 ASN A O 1
ATOM 2040 N N . ARG A 1 265 ? -7.977 -16.046 -1.607 1.00 92.12 265 ARG A N 1
ATOM 2041 C CA . ARG A 1 265 ? -8.703 -15.103 -0.744 1.00 92.12 265 ARG A CA 1
ATOM 2042 C C . ARG A 1 265 ? -9.503 -15.833 0.333 1.00 92.12 265 ARG A C 1
ATOM 2044 O O . ARG A 1 265 ? -9.457 -15.433 1.494 1.00 92.12 265 ARG A O 1
ATOM 2051 N N . ARG A 1 266 ? -10.179 -16.925 -0.026 1.00 92.81 266 ARG A N 1
ATOM 2052 C CA . ARG A 1 266 ? -10.900 -17.795 0.912 1.00 92.81 266 ARG A CA 1
ATOM 2053 C C . ARG A 1 266 ? -9.967 -18.338 1.995 1.00 92.81 266 ARG A C 1
ATOM 2055 O O . ARG A 1 266 ? -10.277 -18.226 3.177 1.00 92.81 266 ARG A O 1
ATOM 2062 N N . ALA A 1 267 ? -8.813 -18.883 1.608 1.00 93.00 267 ALA A N 1
ATOM 2063 C CA . ALA A 1 267 ? -7.824 -19.404 2.553 1.00 93.00 267 ALA A CA 1
ATOM 2064 C C . ALA A 1 267 ? -7.291 -18.310 3.495 1.00 93.00 267 ALA A C 1
ATOM 2066 O O . ALA A 1 267 ? -7.144 -18.538 4.696 1.00 93.00 267 ALA A O 1
ATOM 2067 N N . ASN A 1 268 ? -7.060 -17.105 2.970 1.00 94.19 268 ASN A N 1
ATOM 2068 C CA . ASN A 1 268 ? -6.623 -15.964 3.764 1.00 94.19 268 ASN A CA 1
ATOM 2069 C C . ASN A 1 268 ? -7.685 -15.543 4.801 1.00 94.19 268 ASN A C 1
ATOM 2071 O O . ASN A 1 268 ? -7.361 -15.401 5.978 1.00 94.19 268 ASN A O 1
ATOM 2075 N N . LEU A 1 269 ? -8.958 -15.435 4.401 1.00 90.69 269 LEU A N 1
ATOM 2076 C CA . LEU A 1 269 ? -10.062 -15.114 5.315 1.00 90.69 269 LEU A CA 1
ATOM 2077 C C . LEU A 1 269 ? -10.217 -16.162 6.426 1.00 90.69 269 LEU A C 1
ATOM 2079 O O . LEU A 1 269 ? -10.384 -15.799 7.589 1.00 90.69 269 LEU A O 1
ATOM 2083 N N . LEU A 1 270 ? -10.089 -17.452 6.098 1.00 91.75 270 LEU A N 1
ATOM 2084 C CA . LEU A 1 270 ? -10.097 -18.528 7.095 1.00 91.75 270 LEU A CA 1
ATOM 2085 C C . LEU A 1 270 ? -8.943 -18.390 8.098 1.00 91.75 270 LEU A C 1
ATOM 2087 O O . LEU A 1 270 ? -9.155 -18.547 9.298 1.00 91.75 270 LEU A O 1
ATOM 2091 N N . SER A 1 271 ? -7.742 -18.042 7.627 1.00 92.38 271 SER A N 1
ATOM 2092 C CA . SER A 1 271 ? -6.595 -17.781 8.504 1.00 92.38 271 SER A CA 1
ATOM 2093 C C . SER A 1 271 ? -6.826 -16.582 9.425 1.00 92.38 271 SER A C 1
ATOM 2095 O O . SER A 1 271 ? -6.424 -16.634 10.585 1.00 92.38 271 SER A O 1
ATOM 2097 N N . GLN A 1 272 ? -7.450 -15.507 8.936 1.00 89.06 272 GLN A N 1
ATOM 2098 C CA . GLN A 1 272 ? -7.754 -14.327 9.754 1.00 89.06 272 GLN A CA 1
ATOM 2099 C C . GLN A 1 272 ? -8.788 -14.642 10.839 1.00 89.06 272 GLN A C 1
ATOM 2101 O O . GLN A 1 272 ? -8.618 -14.238 11.988 1.00 89.06 272 GLN A O 1
ATOM 2106 N N . ILE A 1 273 ? -9.832 -15.403 10.495 1.00 88.25 273 ILE A N 1
ATOM 2107 C CA . ILE A 1 273 ? -10.837 -15.858 11.463 1.00 88.25 273 ILE A CA 1
ATOM 2108 C C . ILE A 1 273 ? -10.178 -16.741 12.530 1.00 88.25 273 ILE A C 1
ATOM 2110 O O . ILE A 1 273 ? -10.387 -16.508 13.717 1.00 88.25 273 ILE A O 1
ATOM 2114 N N . ALA A 1 274 ? -9.330 -17.694 12.129 1.00 89.38 274 ALA A N 1
ATOM 2115 C CA . ALA A 1 274 ? -8.620 -18.564 13.066 1.00 89.38 274 ALA A CA 1
ATOM 2116 C C . ALA A 1 274 ? -7.695 -17.777 14.012 1.00 89.38 274 ALA A C 1
ATOM 2118 O O . ALA A 1 274 ? -7.699 -18.022 15.217 1.00 89.38 274 ALA A O 1
ATOM 2119 N N . ALA A 1 275 ? -6.958 -16.789 13.493 1.00 85.75 275 ALA A N 1
ATOM 2120 C CA . ALA A 1 275 ? -6.092 -15.933 14.303 1.00 85.75 275 ALA A CA 1
ATOM 2121 C C . ALA A 1 275 ? -6.885 -15.109 15.333 1.00 85.75 275 ALA A C 1
ATOM 2123 O O . ALA A 1 275 ? -6.468 -15.015 16.487 1.00 85.75 275 ALA A O 1
ATOM 2124 N N . LEU A 1 276 ? -8.048 -14.570 14.952 1.00 86.00 276 LEU A N 1
ATOM 2125 C CA . LEU A 1 276 ? -8.942 -13.865 15.878 1.00 86.00 276 LEU A CA 1
ATOM 2126 C C . LEU A 1 276 ? -9.547 -14.802 16.929 1.00 86.00 276 LEU A C 1
ATOM 2128 O O . LEU A 1 276 ? -9.700 -14.415 18.084 1.00 86.00 276 LEU A O 1
ATOM 2132 N N . GLU A 1 277 ? -9.873 -16.041 16.561 1.00 86.75 277 GLU A N 1
ATOM 2133 C CA . GLU A 1 277 ? -10.346 -17.056 17.507 1.00 86.75 277 GLU A CA 1
ATOM 2134 C C . GLU A 1 277 ? -9.242 -17.489 18.491 1.00 86.75 277 GLU A C 1
ATOM 2136 O O . GLU A 1 277 ? -9.522 -17.734 19.667 1.00 86.75 277 GLU A O 1
ATOM 2141 N N . ASP A 1 278 ? -7.986 -17.570 18.041 1.00 85.75 278 ASP A N 1
ATOM 2142 C CA . ASP A 1 278 ? -6.815 -17.778 18.901 1.00 85.75 278 ASP A CA 1
ATOM 2143 C C . ASP A 1 278 ? -6.590 -16.594 19.852 1.00 85.75 278 ASP A C 1
ATOM 2145 O O . ASP A 1 278 ? -6.326 -16.795 21.040 1.00 85.75 278 ASP A O 1
ATOM 2149 N N . GLU A 1 279 ? -6.707 -15.363 19.355 1.00 81.75 279 GLU A N 1
ATOM 2150 C CA . GLU A 1 279 ? -6.572 -14.143 20.153 1.00 81.75 279 GLU A CA 1
ATOM 2151 C C . GLU A 1 279 ? -7.667 -14.049 21.220 1.00 81.75 279 GLU A C 1
ATOM 2153 O O . GLU A 1 279 ? -7.375 -13.811 22.391 1.00 81.75 279 GLU A O 1
ATOM 2158 N N . ALA A 1 280 ? -8.910 -14.355 20.851 1.00 80.38 280 ALA A N 1
ATOM 2159 C CA . ALA A 1 280 ? -10.027 -14.417 21.781 1.00 80.38 280 ALA A CA 1
ATOM 2160 C C . ALA A 1 280 ? -9.800 -15.484 22.865 1.00 80.38 280 ALA A C 1
ATOM 2162 O O . ALA A 1 280 ? -10.029 -15.225 24.046 1.00 80.38 280 ALA A O 1
ATOM 2163 N N . ARG A 1 281 ? -9.262 -16.660 22.504 1.00 81.19 281 ARG A N 1
ATOM 2164 C CA . ARG A 1 281 ? -8.873 -17.685 23.488 1.00 81.19 281 ARG A CA 1
ATOM 2165 C C . ARG A 1 281 ? -7.786 -17.191 24.441 1.00 81.19 281 ARG A C 1
ATOM 2167 O O . ARG A 1 281 ? -7.874 -17.458 25.638 1.00 81.19 281 ARG A O 1
ATOM 2174 N N . ARG A 1 282 ? -6.786 -16.453 23.945 1.00 79.50 282 ARG A N 1
ATOM 2175 C CA . ARG A 1 282 ? -5.749 -15.825 24.789 1.00 79.50 282 ARG A CA 1
ATOM 2176 C C . ARG A 1 282 ? -6.324 -14.746 25.707 1.00 79.50 282 ARG A C 1
ATOM 2178 O O . ARG A 1 282 ? -5.842 -14.599 26.823 1.00 79.50 282 ARG A O 1
ATOM 2185 N N . ALA A 1 283 ? -7.365 -14.049 25.262 1.00 77.75 283 ALA A N 1
ATOM 2186 C CA . ALA A 1 283 ? -8.110 -13.071 26.048 1.00 77.75 283 ALA A CA 1
ATOM 2187 C C . ALA A 1 283 ? -9.123 -13.702 27.030 1.00 77.75 283 ALA A C 1
ATOM 2189 O O . ALA A 1 283 ? -9.831 -12.977 27.720 1.00 77.75 283 ALA A O 1
ATOM 2190 N N . GLY A 1 284 ? -9.207 -15.038 27.115 1.00 79.38 284 GLY A N 1
ATOM 2191 C CA . GLY A 1 284 ? -10.109 -15.741 28.036 1.00 79.38 284 GLY A CA 1
ATOM 2192 C C . GLY A 1 284 ? -11.554 -15.875 27.543 1.00 79.38 284 GLY A C 1
ATOM 2193 O O . GLY A 1 284 ? -12.429 -16.279 28.308 1.00 79.38 284 GLY A O 1
ATOM 2194 N N . VAL A 1 285 ? -11.820 -15.577 26.270 1.00 79.50 285 VAL A N 1
ATOM 2195 C CA . VAL A 1 285 ? -13.156 -15.664 25.673 1.00 79.50 285 VAL A CA 1
ATOM 2196 C C . VAL A 1 285 ? -13.550 -17.132 25.445 1.00 79.50 285 VAL A C 1
ATOM 2198 O O . VAL A 1 285 ? -12.805 -17.883 24.805 1.00 79.50 285 VAL A O 1
ATOM 2201 N N . PRO A 1 286 ? -14.740 -17.570 25.899 1.00 78.38 286 PRO A N 1
ATOM 2202 C CA . PRO A 1 286 ? -15.240 -18.913 25.626 1.00 78.38 286 PRO A CA 1
ATOM 2203 C C . PRO A 1 286 ? -15.422 -19.176 24.124 1.00 78.38 286 PRO A C 1
ATOM 2205 O O . PRO A 1 286 ? -16.032 -18.384 23.410 1.00 78.38 286 PRO A O 1
ATOM 2208 N N . ALA A 1 287 ? -15.009 -20.353 23.643 1.00 71.31 287 ALA A N 1
ATOM 2209 C CA . ALA A 1 287 ? -15.106 -20.735 22.225 1.00 71.31 287 ALA A CA 1
ATOM 2210 C C . ALA A 1 287 ? -16.545 -20.744 21.649 1.00 71.31 287 ALA A C 1
ATOM 2212 O O . ALA A 1 287 ? -16.730 -20.809 20.434 1.00 71.31 287 ALA A O 1
ATOM 2213 N N . GLY A 1 288 ? -17.573 -20.708 22.504 1.00 75.62 288 GLY A N 1
ATOM 2214 C CA . GLY A 1 288 ? -18.978 -20.598 22.100 1.00 75.62 288 GLY A CA 1
ATOM 2215 C C . GLY A 1 288 ? -19.447 -19.168 21.807 1.00 75.62 288 GLY A C 1
ATOM 2216 O O . GLY A 1 288 ? -20.525 -18.999 21.252 1.00 75.62 288 GLY A O 1
ATOM 2217 N N . TRP A 1 289 ? -18.674 -18.140 22.166 1.00 77.19 289 TRP A N 1
ATOM 2218 C CA . TRP A 1 289 ? -19.080 -16.739 21.995 1.00 77.19 289 TRP A CA 1
ATOM 2219 C C . TRP A 1 289 ? -18.930 -16.219 20.569 1.00 77.19 289 TRP A C 1
ATOM 2221 O O . TRP A 1 289 ? -19.675 -15.328 20.176 1.00 77.19 289 TRP A O 1
ATOM 2231 N N . LEU A 1 290 ? -17.989 -16.787 19.815 1.00 72.88 290 LEU A N 1
ATOM 2232 C CA . LEU A 1 290 ? -17.659 -16.403 18.442 1.00 72.88 290 LEU A CA 1
ATOM 2233 C C . LEU A 1 290 ? -18.435 -17.191 17.376 1.00 72.88 290 LEU A C 1
ATOM 2235 O O . LEU A 1 290 ? -18.203 -16.984 16.184 1.00 72.88 290 LEU A O 1
ATOM 2239 N N . ARG A 1 291 ? -19.298 -18.131 17.780 1.00 68.81 291 ARG A N 1
ATOM 2240 C CA . ARG A 1 291 ? -20.067 -18.967 16.851 1.00 68.81 291 ARG A CA 1
ATOM 2241 C C . ARG A 1 291 ? -21.294 -18.252 16.321 1.00 68.81 291 ARG A C 1
ATOM 2243 O O . ARG A 1 291 ? -22.048 -17.683 17.139 1.00 68.81 291 ARG A O 1
#

Mean predicted aligned error: 22.46 Å

Secondary structure (DSSP, 8-state):
------------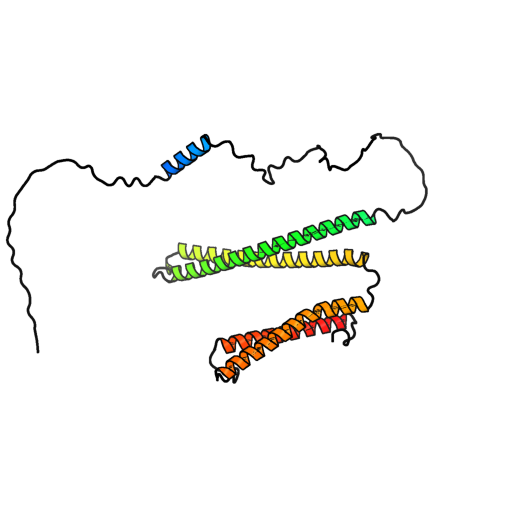--------------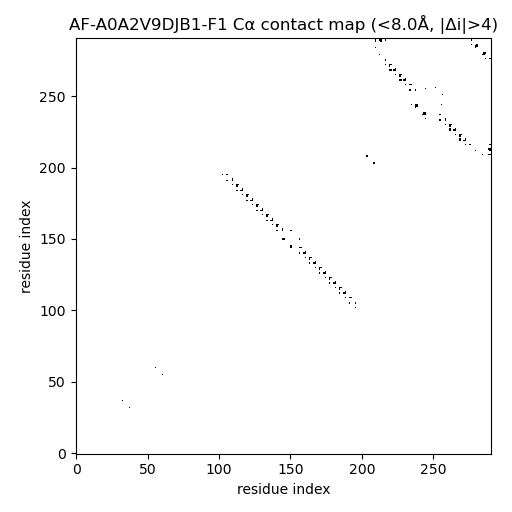--------HHHHHHHHHHHHHHSPPP-----TTSS---SS-----TT---------------------TTSHHHHHHHHHHHHHHHHHHHHHHHHHHHHHHHHHHHHHHHHHHHHHHHHHHSTTGGG-HHHHHHHHHHHHHHHHHHHHHHHHHHHHHHHHHHHHHHHHHHHTTT-----HHHHHHHHHHHHHHHHHHHHHHHHHHHHHHHHHHHTT-----SSS---HHHHHHHHHHHHHHHHHHHHHHHHHHHHHTT--TTTT-

Solvent-accessible surface area (backbone atoms only — not comparable to full-atom values): 18261 Å² total; per-residue (Å²): 135,89,88,86,82,85,88,88,89,86,91,83,91,90,84,90,82,91,85,84,88,81,77,94,82,83,76,80,90,72,76,73,80,45,69,68,58,53,52,49,53,55,52,54,52,61,70,74,46,78,79,76,76,83,79,76,44,91,88,63,56,80,77,70,84,82,64,81,82,80,63,88,86,71,83,82,87,87,84,90,83,84,88,87,87,83,89,81,89,83,91,79,88,81,84,71,68,69,63,67,57,54,51,57,52,51,54,50,53,47,54,48,49,53,51,51,43,53,51,48,50,54,47,40,53,50,44,52,52,51,37,53,52,42,49,52,51,39,53,49,50,50,50,54,43,71,67,42,95,62,38,94,76,38,60,67,59,49,52,51,50,52,52,38,52,52,48,39,52,53,40,51,51,47,44,53,51,43,52,51,50,46,52,53,46,50,53,51,49,50,53,53,48,46,61,56,41,72,73,66,60,65,81,77,48,73,65,58,54,40,51,54,53,35,62,64,48,48,58,53,51,54,49,39,54,51,44,51,52,49,48,52,48,55,51,51,54,31,52,76,69,68,46,79,87,72,70,101,66,85,79,92,43,74,66,59,55,51,47,52,51,43,51,52,50,44,54,51,43,52,51,53,51,51,51,51,54,50,50,36,48,76,72,69,46,62,84,75,58,75,107

Radius of gyration: 39.24 Å; Cα contacts (8 Å, |Δi|>4): 96; chains: 1; bounding box: 53×78×136 Å

Sequence (291 aa):
MKTVRLGLIALACGLTAICADTARAKQEQQQEVSVADLARRLREQKKSAPEAKRVWTNDNLPQLAGAPVNVVGRTAQPGQATPGETEASGSAPAAGQGAKSADKEKEKDRAKAEAELAQEKQHLETAKHELDLLQRDFDLHRQQFYSDPGYASNTEGKEALDRLANQVEAKRQEVQQIEQKIAALANKLESMNHELGARKEEPITPEKERDAWVARVRPLRQELERVEAEIQRVRAEADARGMTLYGVTAGGSMTANQLQQLENRRANLLSQIAALEDEARRAGVPAGWLR

pLDDT: mean 72.94, std 21.79, range [25.84, 98.44]